Protein AF-A0A8H4RAF5-F1 (afdb_monomer_lite)

Structure (mmCIF, N/CA/C/O backbone):
data_AF-A0A8H4RAF5-F1
#
_entry.id   AF-A0A8H4RAF5-F1
#
loop_
_atom_site.group_PDB
_atom_site.id
_atom_site.type_symbol
_atom_site.label_atom_id
_atom_site.label_alt_id
_atom_site.label_comp_id
_atom_site.label_asym_id
_atom_site.label_entity_id
_atom_site.label_seq_id
_atom_site.pdbx_PDB_ins_code
_atom_site.Cartn_x
_atom_site.Cartn_y
_atom_site.Cartn_z
_atom_site.occupancy
_atom_site.B_iso_or_equiv
_atom_site.auth_seq_id
_atom_site.auth_comp_id
_atom_site.auth_asym_id
_atom_site.auth_atom_id
_atom_site.pdbx_PDB_model_num
ATOM 1 N N . MET A 1 1 ? -1.738 -5.202 -8.408 1.00 92.31 1 MET A N 1
ATOM 2 C CA . MET A 1 1 ? -2.236 -4.051 -7.613 1.00 92.31 1 MET A CA 1
ATOM 3 C C . MET A 1 1 ? -3.374 -3.278 -8.285 1.00 92.31 1 MET A C 1
ATOM 5 O O . MET A 1 1 ? -4.379 -3.078 -7.620 1.00 92.31 1 MET A O 1
ATOM 9 N N . VAL A 1 2 ? -3.288 -2.868 -9.564 1.00 93.75 2 VAL A N 1
ATOM 10 C CA . VAL A 1 2 ? -4.389 -2.132 -10.248 1.00 93.75 2 VAL A CA 1
ATOM 11 C C . VAL A 1 2 ? -5.735 -2.859 -10.160 1.00 93.75 2 VAL A C 1
ATOM 13 O O . VAL A 1 2 ? -6.733 -2.269 -9.749 1.00 93.75 2 VAL A O 1
ATOM 16 N N . GLU A 1 3 ? -5.758 -4.144 -10.513 1.00 93.38 3 GLU A N 1
ATOM 17 C CA . GLU A 1 3 ? -6.972 -4.963 -10.459 1.00 93.38 3 GLU A CA 1
ATOM 18 C C . GLU A 1 3 ? -7.518 -5.080 -9.031 1.00 93.38 3 GLU A C 1
ATOM 20 O O . GLU A 1 3 ? -8.700 -4.840 -8.802 1.00 93.38 3 GLU A O 1
ATOM 25 N N . PHE A 1 4 ? -6.641 -5.338 -8.055 1.00 94.31 4 PHE A N 1
ATOM 26 C CA . PHE A 1 4 ? -6.993 -5.392 -6.634 1.00 94.31 4 PHE A CA 1
ATOM 27 C C . PHE A 1 4 ? -7.716 -4.117 -6.171 1.00 94.31 4 PHE A C 1
ATOM 29 O O . PHE A 1 4 ? -8.812 -4.195 -5.619 1.00 94.31 4 PHE A O 1
ATOM 36 N N . TYR A 1 5 ? -7.168 -2.933 -6.467 1.00 93.62 5 TYR A N 1
ATOM 37 C CA . TYR A 1 5 ? -7.804 -1.665 -6.086 1.00 93.62 5 TYR A CA 1
ATOM 38 C C . TYR A 1 5 ? -9.031 -1.298 -6.908 1.00 93.62 5 TYR A C 1
ATOM 40 O O . TYR A 1 5 ? -9.836 -0.498 -6.446 1.00 93.62 5 TYR A O 1
ATOM 48 N N . SER A 1 6 ? -9.185 -1.871 -8.100 1.00 92.62 6 SER A N 1
ATOM 49 C CA . SER A 1 6 ? -10.404 -1.720 -8.898 1.00 92.62 6 SER A CA 1
ATOM 50 C C . SER A 1 6 ? -11.535 -2.576 -8.333 1.00 92.62 6 SER A C 1
ATOM 52 O O . SER A 1 6 ? -12.672 -2.125 -8.256 1.00 92.62 6 SER A O 1
ATOM 54 N N . ARG A 1 7 ? -11.222 -3.800 -7.895 1.00 93.31 7 ARG A N 1
ATOM 55 C CA . ARG A 1 7 ? -12.195 -4.736 -7.323 1.00 93.31 7 ARG A CA 1
ATOM 56 C C . ARG A 1 7 ? -12.655 -4.325 -5.926 1.00 93.31 7 ARG A C 1
ATOM 58 O O . ARG A 1 7 ? -13.825 -4.486 -5.599 1.00 93.31 7 ARG A O 1
ATOM 65 N N . PHE A 1 8 ? -11.751 -3.776 -5.119 1.00 93.06 8 PHE A N 1
ATOM 66 C CA . PHE A 1 8 ? -12.019 -3.374 -3.736 1.00 93.06 8 PHE A CA 1
ATOM 67 C C . PHE A 1 8 ? -11.913 -1.857 -3.552 1.00 93.06 8 PHE A C 1
ATOM 69 O O . PHE A 1 8 ? -11.332 -1.379 -2.579 1.00 93.06 8 PHE A O 1
ATOM 76 N N . GLU A 1 9 ? -12.433 -1.090 -4.511 1.00 89.00 9 GLU A N 1
ATOM 77 C CA . GLU A 1 9 ? -12.391 0.376 -4.511 1.00 89.00 9 GLU A CA 1
ATOM 78 C C . GLU A 1 9 ? -13.183 0.963 -3.324 1.00 89.00 9 GLU A C 1
ATOM 80 O O . GLU A 1 9 ? -14.219 0.430 -2.913 1.00 89.00 9 GLU A O 1
ATOM 85 N N . LEU A 1 10 ? -12.690 2.061 -2.746 1.00 88.88 10 LEU A N 1
ATOM 86 C CA . LEU A 1 10 ? -13.376 2.816 -1.690 1.00 88.88 10 LEU A CA 1
ATOM 87 C C . LEU A 1 10 ? -13.946 4.108 -2.282 1.00 88.88 10 LEU A C 1
ATOM 89 O O . LEU A 1 10 ? -13.421 4.615 -3.266 1.00 88.88 10 LEU A O 1
ATOM 93 N N . GLN A 1 11 ? -14.986 4.669 -1.664 1.00 75.94 11 GLN A N 1
ATOM 94 C CA . GLN A 1 11 ? -15.628 5.908 -2.140 1.00 75.94 11 GLN A CA 1
ATOM 95 C C . GLN A 1 11 ? -14.803 7.180 -1.856 1.00 75.94 11 GLN A C 1
ATOM 97 O O . GLN A 1 11 ? -15.210 8.290 -2.199 1.00 75.94 11 GLN A O 1
ATOM 102 N N . ASP A 1 12 ? -13.639 7.041 -1.220 1.00 74.44 12 ASP A N 1
ATOM 103 C CA . ASP A 1 12 ? -12.793 8.166 -0.844 1.00 74.44 12 ASP A CA 1
ATOM 104 C C . ASP A 1 12 ? -11.914 8.648 -2.010 1.00 74.44 12 ASP A C 1
ATOM 106 O O . ASP A 1 12 ? -10.925 8.015 -2.389 1.00 74.44 12 ASP A O 1
ATOM 110 N N . LYS A 1 13 ? -12.240 9.839 -2.525 1.00 64.44 13 LYS A N 1
ATOM 111 C CA . LYS A 1 13 ? -11.506 10.520 -3.604 1.00 64.44 13 LYS A CA 1
ATOM 112 C C . LYS A 1 13 ? -10.066 10.891 -3.233 1.00 64.44 13 LYS A C 1
ATOM 114 O O . LYS A 1 13 ? -9.243 11.092 -4.126 1.00 64.44 13 LYS A O 1
ATOM 119 N N . ASN A 1 14 ? -9.742 10.990 -1.944 1.00 67.56 14 ASN A N 1
ATOM 120 C CA . ASN A 1 14 ? -8.417 11.402 -1.481 1.00 67.56 14 ASN A CA 1
ATOM 121 C C . ASN A 1 14 ? -7.411 10.248 -1.418 1.00 67.56 14 ASN A C 1
ATOM 123 O O . ASN A 1 14 ? -6.240 10.490 -1.125 1.00 67.56 14 ASN A O 1
ATOM 127 N N . TYR A 1 15 ? -7.830 9.016 -1.724 1.00 70.44 15 TYR A N 1
ATOM 128 C CA . TYR A 1 15 ? -6.985 7.828 -1.631 1.00 70.44 15 TYR A CA 1
ATOM 129 C C . TYR A 1 15 ? -6.903 7.040 -2.955 1.00 70.44 15 TYR A C 1
ATOM 131 O O . TYR A 1 15 ? -7.365 5.899 -3.043 1.00 70.44 15 TYR A O 1
ATOM 139 N N . PRO A 1 16 ? -6.325 7.629 -4.022 1.00 82.06 16 PRO A N 1
ATOM 140 C CA . PRO A 1 16 ? -6.450 7.112 -5.381 1.00 82.06 16 PRO A CA 1
ATOM 141 C C . PRO A 1 16 ? -5.388 6.046 -5.702 1.00 82.06 16 PRO A C 1
ATOM 143 O O . PRO A 1 16 ? -4.686 6.152 -6.706 1.00 82.06 16 PRO A O 1
ATOM 146 N N . LEU A 1 17 ? -5.246 5.008 -4.866 1.00 90.62 17 LEU A N 1
ATOM 147 C CA . LEU A 1 17 ? -4.234 3.955 -5.067 1.00 90.62 17 LEU A CA 1
ATOM 148 C C . LEU A 1 17 ? -4.341 3.310 -6.454 1.00 90.62 17 LEU A C 1
ATOM 150 O O . LEU A 1 17 ? -3.332 3.119 -7.125 1.00 90.62 17 LEU A O 1
ATOM 154 N N . LYS A 1 18 ? -5.566 3.051 -6.925 1.00 91.88 18 LYS A N 1
ATOM 155 C CA . LYS A 1 18 ? -5.834 2.579 -8.290 1.00 91.88 18 LYS A CA 1
ATOM 156 C C . LYS A 1 18 ? -5.189 3.487 -9.339 1.00 91.88 18 LYS A C 1
ATOM 158 O O . LYS A 1 18 ? -4.411 3.001 -10.151 1.00 91.88 18 LYS A O 1
ATOM 163 N N . THR A 1 19 ? -5.464 4.789 -9.282 1.00 89.81 19 THR A N 1
ATOM 164 C CA . THR A 1 1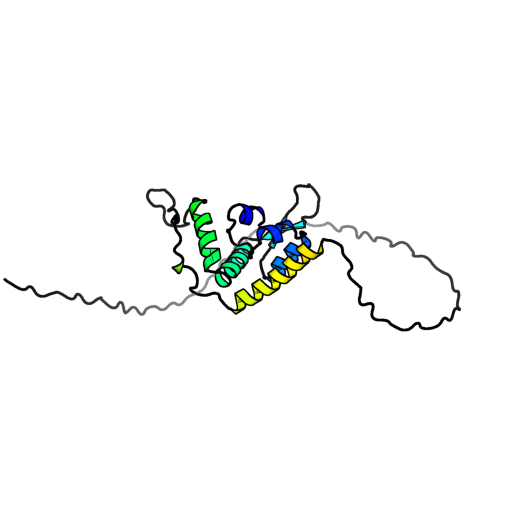9 ? -4.924 5.785 -10.217 1.00 89.81 19 THR A CA 1
ATOM 165 C C . THR A 1 19 ? -3.404 5.879 -10.138 1.00 89.81 19 THR A C 1
ATOM 167 O O . THR A 1 19 ? -2.751 5.969 -11.172 1.00 89.81 19 THR A O 1
ATOM 170 N N . ILE A 1 20 ? -2.831 5.812 -8.931 1.00 90.94 20 ILE A N 1
ATOM 171 C CA . ILE A 1 20 ? -1.376 5.783 -8.741 1.00 90.94 20 ILE A CA 1
ATOM 172 C C . ILE A 1 20 ? -0.800 4.581 -9.496 1.00 90.94 20 ILE A C 1
ATOM 174 O O . ILE A 1 20 ? -0.017 4.757 -10.422 1.00 90.94 20 ILE A O 1
ATOM 178 N N . PHE A 1 21 ? -1.252 3.361 -9.197 1.00 93.62 21 PHE A N 1
ATOM 179 C CA . PHE A 1 21 ? -0.729 2.162 -9.860 1.00 93.62 21 PHE A CA 1
ATOM 180 C C . PHE A 1 21 ? -1.015 2.105 -11.369 1.00 93.62 21 PHE A C 1
ATOM 182 O O . PHE A 1 21 ? -0.256 1.466 -12.089 1.00 93.62 21 PHE A O 1
ATOM 189 N N . GLN A 1 22 ? -2.084 2.741 -11.855 1.00 92.56 22 GLN A N 1
ATOM 190 C CA . GL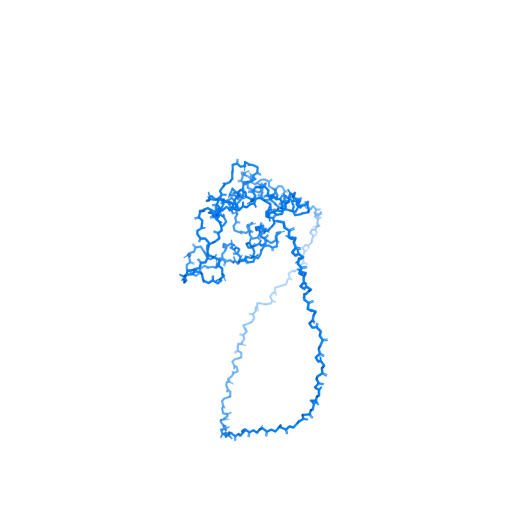N A 1 22 ? -2.399 2.813 -13.287 1.00 92.56 22 GLN A CA 1
ATOM 191 C C . GLN A 1 22 ? -1.461 3.746 -14.057 1.00 92.56 22 GLN A C 1
ATOM 193 O O . GLN A 1 22 ? -1.126 3.460 -15.203 1.00 92.56 22 GLN A O 1
ATOM 198 N N . ASN A 1 23 ? -1.046 4.853 -13.440 1.00 92.81 23 ASN A N 1
ATOM 199 C CA . ASN A 1 23 ? -0.304 5.913 -14.121 1.00 92.81 23 ASN A CA 1
ATOM 200 C C . ASN A 1 23 ? 1.217 5.816 -13.936 1.00 92.81 23 ASN A C 1
ATOM 202 O O . ASN A 1 23 ? 1.964 6.497 -14.641 1.00 92.81 23 ASN A O 1
ATOM 206 N N . LEU A 1 24 ? 1.693 5.012 -12.982 1.00 93.62 24 LEU A N 1
ATOM 207 C CA . LEU A 1 24 ? 3.120 4.790 -12.778 1.00 93.62 24 LEU A CA 1
ATOM 208 C C . LEU A 1 24 ? 3.683 3.787 -13.790 1.00 93.62 24 LEU A C 1
ATOM 210 O O . LEU A 1 24 ? 3.131 2.715 -14.025 1.00 93.62 24 LEU A O 1
ATOM 214 N N . SER A 1 25 ? 4.850 4.112 -14.345 1.00 94.81 25 SER A N 1
ATOM 215 C CA . SER A 1 25 ? 5.645 3.155 -15.117 1.00 94.81 25 SER A CA 1
ATOM 216 C C . SER A 1 25 ? 6.153 2.011 -14.224 1.00 94.81 25 SER A C 1
ATOM 218 O O . SER A 1 25 ? 6.336 2.213 -13.020 1.00 94.81 25 SER A O 1
ATOM 220 N N . PRO A 1 26 ? 6.496 0.835 -14.788 1.00 95.25 26 PRO A N 1
ATOM 221 C CA . PRO A 1 26 ? 7.037 -0.276 -14.003 1.00 95.25 26 PRO A CA 1
ATOM 222 C C . PRO A 1 26 ? 8.247 0.114 -13.143 1.00 95.25 26 PRO A C 1
ATOM 224 O O . PRO A 1 26 ? 8.345 -0.286 -11.991 1.00 95.25 26 PRO A O 1
ATOM 227 N N . LYS A 1 27 ? 9.125 0.986 -13.655 1.00 95.56 27 LYS A N 1
ATOM 228 C CA . LYS A 1 27 ? 10.276 1.500 -12.901 1.00 95.56 27 LYS A CA 1
ATOM 229 C C . LYS A 1 27 ? 9.863 2.335 -11.683 1.00 95.56 27 LYS A C 1
ATOM 231 O O . LYS A 1 27 ? 10.479 2.223 -10.633 1.00 95.56 27 LYS A O 1
ATOM 236 N N . GLN A 1 28 ? 8.833 3.168 -11.820 1.00 96.12 28 GLN A N 1
ATOM 237 C CA . GLN A 1 28 ? 8.323 3.965 -10.703 1.00 96.12 28 GLN A CA 1
ATOM 238 C C . GLN A 1 28 ? 7.616 3.092 -9.666 1.00 96.12 28 GLN A C 1
ATOM 240 O O . GLN A 1 28 ? 7.735 3.362 -8.479 1.00 96.12 28 GLN A O 1
ATOM 245 N N . ILE A 1 29 ? 6.922 2.033 -10.091 1.00 97.00 29 ILE A N 1
ATOM 246 C CA . ILE A 1 29 ? 6.319 1.077 -9.156 1.00 97.00 29 ILE A CA 1
ATOM 247 C C . ILE A 1 29 ? 7.410 0.338 -8.361 1.00 97.00 29 ILE A C 1
ATOM 249 O O . ILE A 1 29 ? 7.251 0.159 -7.159 1.00 97.00 29 ILE A O 1
ATOM 253 N N . SER A 1 30 ? 8.533 -0.033 -8.989 1.00 97.88 30 SER A N 1
ATOM 254 C CA . SER A 1 30 ? 9.694 -0.584 -8.273 1.00 97.88 30 SER A CA 1
ATOM 255 C C . SER A 1 30 ? 10.206 0.367 -7.190 1.00 97.88 30 SER A C 1
ATOM 257 O O . SER A 1 30 ? 10.361 -0.057 -6.052 1.00 97.88 30 SER A O 1
ATOM 259 N N . TRP A 1 31 ? 10.394 1.651 -7.511 1.00 97.75 31 TRP A N 1
ATOM 260 C CA . TRP A 1 31 ? 10.805 2.657 -6.523 1.00 97.75 31 TRP A CA 1
ATOM 261 C C . TRP A 1 31 ? 9.793 2.818 -5.389 1.00 97.75 31 TRP A C 1
ATOM 263 O O . TRP A 1 31 ? 10.182 2.841 -4.231 1.00 97.75 31 TRP A O 1
ATOM 273 N N . LEU A 1 32 ? 8.495 2.844 -5.706 1.00 97.00 32 LEU A N 1
ATOM 274 C CA . LEU A 1 32 ? 7.433 2.892 -4.699 1.00 97.00 32 LEU A CA 1
ATOM 275 C C . LEU A 1 32 ? 7.524 1.709 -3.723 1.00 97.00 32 LEU A C 1
ATOM 277 O O . LEU A 1 32 ? 7.350 1.888 -2.519 1.00 97.00 32 LEU A O 1
ATOM 281 N N . TYR A 1 33 ? 7.785 0.500 -4.226 1.00 97.88 33 TYR A N 1
ATOM 282 C CA . TYR A 1 33 ? 7.964 -0.669 -3.369 1.00 97.88 33 TYR A CA 1
ATOM 283 C C . TYR A 1 33 ? 9.252 -0.587 -2.545 1.00 97.88 33 TYR A C 1
ATOM 285 O O . TYR A 1 33 ? 9.219 -0.907 -1.361 1.00 97.88 33 TYR A O 1
ATOM 293 N N . GLU A 1 34 ? 10.357 -0.112 -3.120 1.00 97.94 34 GLU A N 1
ATOM 294 C CA . GLU A 1 34 ? 11.632 0.075 -2.412 1.00 97.94 34 GLU A CA 1
ATOM 295 C C . GLU A 1 34 ? 11.520 1.101 -1.276 1.00 97.94 34 GLU A C 1
ATOM 297 O O . GLU A 1 34 ? 11.932 0.808 -0.151 1.00 97.94 34 GLU A O 1
ATOM 302 N N . ASP A 1 35 ? 10.897 2.253 -1.541 1.00 97.25 35 ASP A N 1
ATOM 303 C CA . ASP A 1 35 ? 10.693 3.342 -0.574 1.00 97.25 35 ASP A CA 1
ATOM 304 C C . ASP A 1 35 ? 9.806 2.922 0.608 1.00 97.25 35 ASP A C 1
ATOM 306 O O . ASP A 1 35 ? 9.922 3.464 1.708 1.00 97.25 35 ASP A O 1
ATOM 310 N N . LEU A 1 36 ? 8.921 1.944 0.392 1.00 96.56 36 LEU A N 1
ATOM 311 C CA . LEU A 1 36 ? 8.043 1.371 1.416 1.00 96.56 36 LEU A CA 1
ATOM 312 C C . LEU A 1 36 ? 8.537 0.020 1.943 1.00 96.56 36 LEU A C 1
ATOM 314 O O . LEU A 1 36 ? 7.812 -0.647 2.680 1.00 96.56 36 LEU A O 1
ATOM 318 N N . HIS A 1 37 ? 9.746 -0.397 1.560 1.00 97.31 37 HIS A N 1
ATOM 319 C CA . HIS A 1 37 ? 10.354 -1.671 1.952 1.00 97.31 37 HIS A CA 1
ATOM 320 C C . HIS A 1 37 ? 9.484 -2.903 1.652 1.00 97.31 37 HIS A C 1
ATOM 322 O O . HIS A 1 37 ? 9.542 -3.914 2.349 1.00 97.31 37 HIS A O 1
ATOM 328 N N . CYS A 1 38 ? 8.675 -2.829 0.599 1.00 98.25 38 CYS A N 1
ATOM 329 C CA . CYS A 1 38 ? 7.846 -3.926 0.135 1.00 98.25 38 CYS A CA 1
ATOM 330 C C . CYS A 1 38 ? 8.664 -4.832 -0.792 1.00 98.25 38 CYS A C 1
ATOM 332 O O . CYS A 1 38 ? 9.130 -4.408 -1.850 1.00 98.25 38 CYS A O 1
ATOM 334 N N . GLU A 1 39 ? 8.823 -6.099 -0.415 1.00 98.38 39 GLU A N 1
ATOM 335 C CA . GLU A 1 39 ? 9.521 -7.078 -1.247 1.00 98.38 39 GLU A CA 1
ATOM 336 C C . GLU A 1 39 ? 8.769 -7.339 -2.564 1.00 98.38 39 GLU A C 1
ATOM 338 O O . GLU A 1 39 ? 7.558 -7.575 -2.600 1.00 98.38 39 GLU A O 1
ATOM 343 N N . TYR A 1 40 ? 9.494 -7.316 -3.679 1.00 98.56 40 TYR A N 1
ATOM 344 C CA . TYR A 1 40 ? 8.919 -7.538 -4.997 1.00 98.56 40 TYR A CA 1
ATOM 345 C C . TYR A 1 40 ? 9.871 -8.334 -5.889 1.00 98.56 40 TYR A C 1
ATOM 347 O O . TYR A 1 40 ? 11.081 -8.373 -5.680 1.00 98.56 40 TYR A O 1
ATOM 355 N N . HIS A 1 41 ? 9.311 -8.956 -6.919 1.00 97.62 41 HIS A N 1
ATOM 356 C CA . HIS A 1 41 ? 10.050 -9.566 -8.016 1.00 97.62 41 HIS A CA 1
ATOM 357 C C . HIS A 1 41 ? 9.554 -9.000 -9.347 1.00 97.62 41 HIS A C 1
ATOM 359 O O . HIS A 1 41 ? 8.492 -8.383 -9.427 1.00 97.62 41 HIS A O 1
ATOM 365 N N . LEU A 1 42 ? 10.334 -9.186 -10.409 1.00 97.44 42 LEU A N 1
ATOM 366 C CA . LEU A 1 42 ? 9.931 -8.774 -11.750 1.00 97.44 42 LEU A CA 1
ATOM 367 C C . LEU A 1 42 ? 9.280 -9.948 -12.481 1.00 97.44 42 LEU A C 1
ATOM 369 O O . LEU A 1 42 ? 9.870 -11.023 -12.573 1.00 97.44 42 LEU A O 1
ATOM 373 N N . VAL A 1 43 ? 8.101 -9.716 -13.051 1.00 95.12 43 VAL A N 1
ATOM 374 C CA . VAL A 1 43 ? 7.396 -10.655 -13.929 1.00 95.12 43 VAL A CA 1
ATOM 375 C C . VAL A 1 43 ? 7.438 -10.185 -15.385 1.00 95.12 43 VAL A C 1
ATOM 377 O O . VAL A 1 43 ? 7.692 -9.010 -15.689 1.00 95.12 43 VAL A O 1
ATOM 380 N N . GLY A 1 44 ? 7.279 -11.142 -16.299 1.00 92.38 44 GLY A N 1
ATOM 381 C CA . GLY A 1 44 ? 7.165 -10.877 -17.731 1.00 92.38 44 GLY A CA 1
ATOM 382 C C . GLY A 1 44 ? 5.814 -10.261 -18.090 1.00 92.38 44 GLY A C 1
ATOM 383 O O . GLY A 1 44 ? 4.840 -10.407 -17.357 1.00 92.38 44 GLY A O 1
ATOM 384 N N . ASP A 1 45 ? 5.763 -9.596 -19.237 1.00 88.56 45 ASP A N 1
ATOM 385 C CA . ASP A 1 45 ? 4.551 -9.047 -19.859 1.00 88.56 45 ASP A CA 1
ATOM 386 C C . ASP A 1 45 ? 3.852 -10.048 -20.801 1.00 88.56 45 ASP A C 1
ATOM 388 O O . ASP A 1 45 ? 2.895 -9.692 -21.482 1.00 88.56 45 ASP A O 1
ATOM 392 N N . GLY A 1 46 ? 4.304 -11.306 -20.817 1.00 84.44 46 GLY A N 1
ATOM 393 C CA . GLY A 1 46 ? 3.806 -12.366 -21.700 1.00 84.44 46 GLY A CA 1
ATOM 394 C C . GLY A 1 46 ? 4.691 -12.617 -22.923 1.00 84.44 46 GLY A C 1
ATOM 395 O O . GLY A 1 46 ? 4.538 -13.648 -23.577 1.00 84.44 46 GLY A O 1
ATOM 396 N N . ASP A 1 47 ? 5.667 -11.747 -23.194 1.00 87.56 47 ASP A N 1
ATOM 397 C CA . ASP A 1 47 ? 6.574 -11.917 -24.323 1.00 87.56 47 ASP A CA 1
ATOM 398 C C . ASP A 1 47 ? 7.714 -12.891 -24.005 1.00 87.56 47 ASP A C 1
ATOM 400 O O . ASP A 1 47 ? 8.615 -12.625 -23.200 1.00 87.56 47 ASP A O 1
ATOM 404 N N . VAL A 1 48 ? 7.708 -14.028 -24.699 1.00 86.62 48 VAL A N 1
ATOM 405 C CA . VAL A 1 48 ? 8.738 -15.062 -24.563 1.00 86.62 48 VAL A CA 1
ATOM 406 C C . VAL A 1 48 ? 10.108 -14.504 -24.968 1.00 86.62 48 VAL A C 1
ATOM 408 O O . VAL A 1 48 ? 10.272 -13.908 -26.030 1.00 86.62 48 VAL A O 1
ATOM 411 N N . GLY A 1 49 ? 11.112 -14.703 -24.110 1.00 86.19 49 GLY A N 1
ATOM 412 C CA . GLY A 1 49 ? 12.498 -14.288 -24.358 1.00 86.19 49 GLY A CA 1
ATOM 413 C C . GLY A 1 49 ? 12.818 -12.833 -24.000 1.00 86.19 49 GLY A C 1
ATOM 414 O O . GLY A 1 49 ? 13.988 -12.448 -24.035 1.00 86.19 49 GLY A O 1
ATOM 415 N N . LYS A 1 50 ? 11.830 -12.018 -23.603 1.00 91.62 50 LYS A N 1
ATOM 416 C CA . LYS A 1 50 ? 12.093 -10.677 -23.065 1.00 91.62 50 LYS A CA 1
ATOM 417 C C . LYS A 1 50 ? 12.431 -10.742 -21.577 1.00 91.62 50 LYS A C 1
ATOM 419 O O . LYS A 1 50 ? 11.924 -11.572 -20.826 1.00 91.62 50 LYS A O 1
ATOM 424 N N . ARG A 1 51 ? 13.298 -9.826 -21.132 1.00 92.44 51 ARG A N 1
ATOM 425 C CA . ARG A 1 51 ? 13.616 -9.671 -19.707 1.00 92.44 51 ARG A CA 1
ATOM 426 C C . ARG A 1 51 ? 12.354 -9.220 -18.945 1.00 92.44 51 ARG A C 1
ATOM 428 O O . ARG A 1 51 ? 11.750 -8.245 -19.394 1.00 92.44 51 ARG A O 1
ATOM 435 N N . PRO A 1 52 ? 12.010 -9.842 -17.800 1.00 95.06 52 PRO A N 1
ATOM 436 C CA . PRO A 1 52 ? 10.943 -9.386 -16.907 1.00 95.06 52 PRO A CA 1
ATOM 437 C C . PRO A 1 52 ? 11.114 -7.926 -16.479 1.00 95.06 52 PRO A C 1
ATOM 439 O O . PRO A 1 52 ? 12.233 -7.489 -16.193 1.00 95.06 52 PRO A O 1
ATOM 442 N N . LYS A 1 53 ? 10.013 -7.170 -16.442 1.00 95.00 53 LYS A N 1
ATOM 443 C CA . LYS A 1 53 ? 10.026 -5.721 -16.153 1.00 95.00 53 LYS A CA 1
ATOM 444 C C . LYS A 1 53 ? 8.895 -5.248 -15.252 1.00 95.00 53 LYS A C 1
ATOM 446 O O . LYS A 1 53 ? 8.988 -4.134 -14.750 1.00 95.00 53 LYS A O 1
ATOM 451 N N . ILE A 1 54 ? 7.836 -6.034 -15.071 1.00 95.44 54 ILE A N 1
ATOM 452 C CA . ILE A 1 54 ? 6.670 -5.615 -14.291 1.00 95.44 54 ILE A CA 1
ATOM 453 C C . ILE A 1 54 ? 6.924 -5.982 -12.827 1.00 95.44 54 ILE A C 1
ATOM 455 O O . ILE A 1 54 ? 7.070 -7.166 -12.537 1.00 95.44 54 ILE A O 1
ATOM 459 N N . PRO A 1 55 ? 6.990 -5.025 -11.892 1.00 97.44 55 PRO A N 1
ATOM 460 C CA . PRO A 1 55 ? 7.160 -5.353 -10.485 1.00 97.44 55 PRO A CA 1
ATOM 461 C C . PRO A 1 55 ? 5.867 -5.917 -9.889 1.00 97.44 55 PRO A C 1
ATOM 463 O O . PRO A 1 55 ? 4.803 -5.293 -9.934 1.00 97.44 55 PRO A O 1
ATOM 466 N N . ALA A 1 56 ? 5.979 -7.095 -9.287 1.00 97.06 56 ALA A N 1
ATOM 467 C CA . ALA A 1 56 ? 4.927 -7.772 -8.551 1.00 97.06 56 ALA A CA 1
ATOM 468 C C . ALA A 1 56 ? 5.393 -8.020 -7.115 1.00 97.06 56 ALA A C 1
ATOM 470 O O . ALA A 1 56 ? 6.498 -8.515 -6.892 1.00 97.06 56 ALA A O 1
ATOM 471 N N . LEU A 1 57 ? 4.552 -7.673 -6.141 1.00 98.31 57 LEU A N 1
ATOM 472 C CA . LEU A 1 57 ? 4.841 -7.942 -4.735 1.00 98.31 57 LEU A CA 1
ATOM 473 C C . LEU A 1 57 ? 4.948 -9.450 -4.502 1.00 98.31 57 LEU A C 1
ATOM 475 O O . LEU A 1 57 ? 4.159 -10.230 -5.042 1.00 98.31 57 LEU A O 1
ATOM 479 N N . THR A 1 58 ? 5.914 -9.857 -3.685 1.00 98.19 58 THR A N 1
ATOM 480 C CA . THR A 1 58 ? 5.896 -11.199 -3.092 1.00 98.19 58 THR A CA 1
ATOM 481 C C . THR A 1 58 ? 4.820 -11.249 -2.000 1.00 98.19 58 THR A C 1
ATOM 483 O O . THR A 1 58 ? 4.306 -10.199 -1.602 1.00 98.19 58 THR A O 1
ATOM 486 N N . PRO A 1 59 ? 4.457 -12.432 -1.473 1.00 97.25 59 PRO A N 1
ATOM 487 C CA . PRO A 1 59 ? 3.540 -12.508 -0.336 1.00 97.25 59 PRO A CA 1
ATOM 488 C C . PRO A 1 59 ? 3.991 -11.650 0.856 1.00 97.25 59 PRO A C 1
ATOM 490 O O . PRO A 1 59 ? 3.174 -10.945 1.440 1.00 97.25 59 PRO A O 1
ATOM 493 N N . LEU A 1 60 ? 5.296 -11.630 1.154 1.00 98.06 60 LEU A N 1
ATOM 494 C CA . LEU A 1 60 ? 5.865 -10.812 2.228 1.00 98.06 60 LEU A CA 1
ATOM 495 C C . LEU A 1 60 ? 5.778 -9.310 1.923 1.00 98.06 60 LEU A C 1
ATOM 497 O O . LEU A 1 60 ? 5.437 -8.509 2.794 1.00 98.06 60 LEU A O 1
ATOM 501 N N . GLY A 1 61 ? 6.046 -8.910 0.679 1.00 98.38 61 GLY A N 1
ATOM 502 C CA . GLY A 1 61 ? 5.884 -7.517 0.273 1.00 98.38 61 GLY A CA 1
ATOM 503 C C . GLY A 1 61 ? 4.432 -7.059 0.283 1.00 98.38 61 GLY A C 1
ATOM 504 O O . GLY A 1 61 ? 4.158 -5.917 0.638 1.00 98.38 61 GLY A O 1
ATOM 505 N N . PHE A 1 62 ? 3.494 -7.943 -0.058 1.00 97.56 62 PHE A N 1
ATOM 506 C CA . PHE A 1 62 ? 2.066 -7.658 0.037 1.00 97.56 62 PHE A CA 1
ATOM 507 C C . PHE A 1 62 ? 1.610 -7.506 1.488 1.00 97.56 62 PHE A C 1
ATOM 509 O O . PHE A 1 62 ? 0.876 -6.568 1.787 1.00 97.56 62 PHE A O 1
ATOM 516 N N . ASP A 1 63 ? 2.079 -8.370 2.389 1.00 97.56 63 ASP A N 1
ATOM 517 C CA . ASP A 1 63 ? 1.831 -8.237 3.826 1.00 97.56 63 ASP A CA 1
ATOM 518 C C . ASP A 1 63 ? 2.370 -6.907 4.372 1.00 97.56 63 ASP A C 1
ATOM 520 O O . ASP A 1 63 ? 1.634 -6.134 4.986 1.00 97.56 63 ASP A O 1
ATOM 524 N N . THR A 1 64 ? 3.622 -6.573 4.047 1.00 98.19 64 THR A N 1
ATOM 525 C CA . THR A 1 64 ? 4.241 -5.289 4.422 1.00 98.19 64 THR A CA 1
ATOM 526 C C . THR A 1 64 ? 3.416 -4.108 3.918 1.00 98.19 64 THR A C 1
ATOM 528 O O . THR A 1 64 ? 3.072 -3.199 4.678 1.00 98.19 64 THR A O 1
ATOM 531 N N . TRP A 1 65 ? 3.045 -4.148 2.639 1.00 97.44 65 TRP A N 1
ATOM 532 C CA . TRP A 1 65 ? 2.228 -3.130 2.002 1.00 97.44 65 TRP A CA 1
ATOM 533 C C . TRP A 1 65 ? 0.869 -2.971 2.706 1.00 97.44 65 TRP A C 1
ATOM 535 O O . TRP A 1 65 ? 0.507 -1.864 3.104 1.00 97.44 65 TRP A O 1
ATOM 545 N N . MET A 1 66 ? 0.123 -4.063 2.908 1.00 97.00 66 MET A N 1
ATOM 546 C CA . MET A 1 66 ? -1.197 -4.026 3.548 1.00 97.00 66 MET A CA 1
ATOM 547 C C . MET A 1 66 ? -1.110 -3.586 5.008 1.00 97.00 66 MET A C 1
ATOM 549 O O . MET A 1 66 ? -1.934 -2.790 5.456 1.00 97.00 66 MET A O 1
ATOM 553 N N . THR A 1 67 ? -0.090 -4.036 5.735 1.00 97.31 67 THR A N 1
ATOM 554 C CA . THR A 1 67 ? 0.160 -3.636 7.121 1.00 97.31 67 THR A CA 1
ATOM 555 C C . THR A 1 67 ? 0.401 -2.136 7.233 1.00 97.31 67 THR A C 1
ATOM 557 O O . THR A 1 67 ? -0.211 -1.483 8.080 1.00 97.31 67 THR A O 1
ATOM 560 N N . LEU A 1 68 ? 1.204 -1.545 6.341 1.00 97.12 68 LEU A N 1
ATOM 561 C CA . LEU A 1 68 ? 1.394 -0.093 6.301 1.00 97.12 68 LEU A CA 1
ATOM 562 C C . LEU A 1 68 ? 0.075 0.653 6.083 1.00 97.12 68 LEU A C 1
ATOM 564 O O . LEU A 1 68 ? -0.187 1.633 6.786 1.00 97.12 68 LEU A O 1
ATOM 568 N N . LEU A 1 69 ? -0.777 0.179 5.166 1.00 95.88 69 LEU A N 1
ATOM 569 C CA . LEU A 1 69 ? -2.083 0.798 4.932 1.00 95.88 69 LEU A CA 1
ATOM 570 C C . LEU A 1 69 ? -2.999 0.685 6.157 1.00 95.88 69 LEU A C 1
ATOM 572 O O . LEU A 1 69 ? -3.624 1.671 6.543 1.00 95.88 69 LEU A O 1
ATOM 576 N N . MET A 1 70 ? -3.060 -0.489 6.791 1.00 96.75 70 MET A N 1
ATOM 577 C CA . MET A 1 70 ? -3.870 -0.732 7.990 1.00 96.75 70 MET A CA 1
ATOM 578 C C . MET A 1 70 ? -3.435 0.146 9.165 1.00 96.75 70 MET A C 1
ATOM 580 O O . MET A 1 70 ? -4.278 0.684 9.880 1.00 96.75 70 MET A O 1
ATOM 584 N N . LEU A 1 71 ? -2.126 0.331 9.348 1.00 97.44 71 LEU A N 1
ATOM 585 C CA . LEU A 1 71 ? -1.573 1.200 10.386 1.00 97.44 71 LEU A CA 1
ATOM 586 C C . LEU A 1 71 ? -1.827 2.684 10.087 1.00 97.44 71 LEU A C 1
ATOM 588 O O . LEU A 1 71 ? -2.158 3.445 10.994 1.00 97.44 71 LEU A O 1
ATOM 592 N N . ALA A 1 72 ? -1.678 3.112 8.833 1.00 96.25 72 ALA A N 1
ATOM 593 C CA . ALA A 1 72 ? -1.844 4.511 8.439 1.00 96.25 72 ALA A CA 1
ATOM 594 C C . ALA A 1 72 ? -3.317 4.950 8.350 1.00 96.25 72 ALA A C 1
ATOM 596 O O . ALA A 1 72 ? -3.648 6.099 8.655 1.00 96.25 72 ALA A O 1
ATOM 597 N N . TYR A 1 73 ? -4.198 4.040 7.933 1.00 95.31 73 TYR A N 1
ATOM 598 C CA . TYR A 1 73 ? -5.589 4.311 7.575 1.00 95.31 73 TYR A CA 1
ATOM 599 C C . TYR A 1 73 ? -6.551 3.220 8.074 1.00 95.31 73 TYR A C 1
ATOM 601 O O . TYR A 1 73 ? -7.314 2.662 7.279 1.00 95.31 73 TYR A O 1
ATOM 609 N N . PRO A 1 74 ? -6.597 2.938 9.389 1.00 96.12 74 PRO A N 1
ATOM 610 C CA . PRO A 1 74 ? -7.295 1.766 9.915 1.00 96.12 74 PRO A CA 1
ATOM 611 C C . PRO A 1 74 ? -8.796 1.754 9.599 1.00 96.12 74 PRO A C 1
ATOM 613 O O . PRO A 1 74 ? -9.350 0.699 9.319 1.00 96.12 74 PRO A O 1
ATOM 616 N N . ASN A 1 75 ? -9.463 2.914 9.564 1.00 94.19 75 ASN A N 1
ATOM 617 C CA . ASN A 1 75 ? -10.881 2.993 9.184 1.00 94.19 75 ASN A CA 1
ATOM 618 C C . ASN A 1 75 ? -11.110 2.602 7.716 1.00 94.19 75 ASN A C 1
ATOM 620 O O . ASN A 1 75 ? -11.977 1.785 7.424 1.00 94.19 75 ASN A O 1
ATOM 624 N N . LYS A 1 76 ? -10.306 3.151 6.797 1.00 93.12 76 LYS A N 1
ATOM 625 C CA . LYS A 1 76 ? -10.456 2.902 5.355 1.00 93.12 76 LYS A CA 1
ATOM 626 C C . LYS A 1 76 ? -10.130 1.455 5.014 1.00 93.12 76 LYS A C 1
ATOM 628 O O . LYS A 1 76 ? -10.836 0.814 4.243 1.00 93.12 76 LYS A O 1
ATOM 633 N N . GLU A 1 77 ? -9.063 0.928 5.603 1.00 94.81 77 GLU A N 1
ATOM 634 C CA . GLU A 1 77 ? -8.659 -0.445 5.329 1.00 94.81 77 GLU A CA 1
ATOM 635 C C . GLU A 1 77 ? -9.569 -1.464 6.020 1.00 94.81 77 GLU A C 1
ATOM 637 O O . GLU A 1 77 ? -9.772 -2.531 5.454 1.00 94.81 77 GLU A O 1
ATOM 642 N N . ALA A 1 78 ? -10.234 -1.131 7.135 1.00 95.19 78 ALA A N 1
ATOM 643 C CA . ALA A 1 78 ? -11.322 -1.961 7.664 1.00 95.19 78 ALA A CA 1
ATOM 644 C C . ALA A 1 78 ? -12.453 -2.135 6.640 1.00 95.19 78 ALA A C 1
ATOM 646 O O . ALA A 1 78 ? -12.896 -3.255 6.398 1.00 95.19 78 ALA A O 1
ATOM 647 N N . GLU A 1 79 ? -12.888 -1.045 5.999 1.00 94.12 79 GLU A N 1
ATOM 648 C CA . GLU A 1 79 ? -13.917 -1.097 4.952 1.00 94.12 79 GLU A CA 1
ATOM 649 C C . GLU A 1 79 ? -13.456 -1.914 3.742 1.00 94.12 79 GLU A C 1
ATOM 651 O O . GLU A 1 79 ? -14.224 -2.704 3.189 1.00 94.12 79 GLU A O 1
ATOM 656 N N . ARG A 1 80 ? -12.194 -1.755 3.324 1.00 93.94 80 ARG A N 1
ATOM 657 C CA . ARG A 1 80 ? -11.643 -2.541 2.214 1.00 93.94 80 ARG A CA 1
ATOM 658 C C . ARG A 1 80 ? -11.600 -4.023 2.561 1.00 93.94 80 ARG A C 1
ATOM 660 O O . ARG A 1 80 ? -12.040 -4.843 1.760 1.00 93.94 80 ARG A O 1
ATOM 667 N N . LEU A 1 81 ? -11.086 -4.361 3.740 1.00 93.94 81 LEU A N 1
ATOM 668 C CA . LEU A 1 81 ? -10.988 -5.738 4.207 1.00 93.94 81 LEU A CA 1
ATOM 669 C C . LEU A 1 81 ? -12.365 -6.376 4.356 1.00 93.94 81 LEU A C 1
ATOM 671 O O . LEU A 1 81 ? -12.519 -7.526 3.961 1.00 93.94 81 LEU A O 1
ATOM 675 N N . GLN A 1 82 ? -13.372 -5.624 4.812 1.00 93.94 82 GLN A N 1
ATOM 676 C CA . GLN A 1 82 ? -14.759 -6.086 4.838 1.00 93.94 82 GLN A CA 1
ATOM 677 C C . GLN A 1 82 ? -15.225 -6.527 3.440 1.00 93.94 82 GLN A C 1
ATOM 679 O O . GLN A 1 82 ? -15.688 -7.653 3.273 1.00 93.94 82 GLN A O 1
ATOM 684 N N . LYS A 1 83 ? -15.003 -5.705 2.404 1.00 93.12 83 LYS A N 1
ATOM 685 C CA . LYS A 1 83 ? -15.330 -6.082 1.012 1.00 93.12 83 LYS A CA 1
ATOM 686 C C . LYS A 1 83 ? -14.554 -7.311 0.532 1.00 93.12 83 LYS A C 1
ATOM 688 O O . LYS A 1 83 ? -15.074 -8.109 -0.244 1.00 93.12 83 LYS A O 1
ATOM 693 N N . ILE A 1 84 ? -13.299 -7.449 0.958 1.00 92.88 84 ILE A N 1
ATOM 694 C CA . ILE A 1 84 ? -12.438 -8.577 0.590 1.00 92.88 84 ILE A CA 1
ATOM 695 C C . ILE A 1 84 ? -12.982 -9.885 1.177 1.00 92.88 84 ILE A C 1
ATOM 697 O O . ILE A 1 84 ? -13.157 -10.845 0.426 1.00 92.88 84 ILE A O 1
ATOM 701 N N . VAL A 1 85 ? -13.287 -9.926 2.479 1.00 90.81 85 VAL A N 1
ATOM 702 C CA . VAL A 1 85 ? -13.788 -11.143 3.149 1.00 90.81 85 VAL A CA 1
ATOM 703 C C . VAL A 1 85 ? -15.212 -11.512 2.729 1.00 90.81 85 VAL A C 1
ATOM 705 O O . VAL A 1 85 ? -15.574 -12.685 2.737 1.00 90.81 85 VAL A O 1
ATOM 708 N N . GLU A 1 86 ? -16.021 -10.536 2.310 1.00 91.00 86 GLU A N 1
ATOM 709 C CA . GLU A 1 86 ? -17.334 -10.800 1.713 1.00 91.00 86 GLU A CA 1
ATOM 710 C C . GLU A 1 86 ? -17.217 -11.460 0.333 1.00 91.00 86 GLU A C 1
ATOM 712 O O . GLU A 1 86 ? -17.990 -12.363 0.004 1.00 91.00 86 GLU A O 1
ATOM 717 N N . ALA A 1 87 ? -16.260 -11.006 -0.483 1.00 90.50 87 ALA A N 1
ATOM 718 C CA . ALA A 1 87 ? -16.115 -11.435 -1.871 1.00 90.50 87 ALA A CA 1
ATOM 719 C C . ALA A 1 87 ? -15.292 -12.718 -2.046 1.00 90.50 87 ALA A C 1
ATOM 721 O O . ALA A 1 87 ? -15.420 -13.381 -3.078 1.00 90.50 87 ALA A O 1
ATOM 722 N N . MET A 1 88 ? -14.414 -13.043 -1.095 1.00 85.56 88 MET A N 1
ATOM 723 C CA . MET A 1 88 ? -13.524 -14.196 -1.184 1.00 85.56 88 MET A CA 1
ATOM 724 C C . MET A 1 88 ? -13.932 -15.258 -0.160 1.00 85.56 88 MET A C 1
ATOM 726 O O . MET A 1 88 ? -13.890 -14.991 1.039 1.00 85.56 88 MET A O 1
ATOM 730 N N . PRO A 1 89 ? -14.297 -16.480 -0.588 1.00 79.62 89 PRO A N 1
ATOM 731 C CA . PRO A 1 89 ? -14.377 -17.603 0.332 1.00 79.62 89 PRO A CA 1
ATOM 732 C C . PRO A 1 89 ? -12.950 -17.951 0.768 1.00 79.62 89 PRO A C 1
ATOM 734 O O . PRO A 1 89 ? -12.214 -18.580 0.013 1.00 79.62 89 PRO A O 1
ATOM 737 N N . ILE A 1 90 ? -12.545 -17.474 1.946 1.00 81.12 90 ILE A N 1
ATOM 738 C CA . ILE A 1 90 ? -11.223 -17.759 2.506 1.00 81.12 90 ILE A CA 1
ATOM 739 C C . ILE A 1 90 ? -11.351 -18.941 3.460 1.00 81.12 90 ILE A C 1
ATOM 741 O O . ILE A 1 90 ? -12.150 -18.919 4.401 1.00 81.12 90 ILE A O 1
ATOM 745 N N . ASP A 1 91 ? -10.549 -19.961 3.197 1.00 85.50 91 ASP A N 1
ATOM 746 C CA . ASP A 1 91 ? -10.445 -21.167 4.001 1.00 85.50 91 ASP A CA 1
ATOM 747 C C . ASP A 1 91 ? -9.369 -20.916 5.055 1.00 85.50 91 ASP A C 1
ATOM 749 O O . ASP A 1 91 ? -8.304 -20.386 4.745 1.00 85.50 91 ASP A O 1
ATOM 753 N N . ALA A 1 92 ? -9.659 -21.241 6.306 1.00 80.81 92 ALA A N 1
ATOM 754 C CA . ALA A 1 92 ? -8.675 -21.203 7.367 1.00 80.81 92 ALA A CA 1
ATOM 755 C C . ALA A 1 92 ? -7.796 -22.457 7.289 1.00 80.81 92 ALA A C 1
ATOM 757 O O . ALA A 1 92 ? -8.303 -23.563 7.086 1.00 80.81 92 ALA A O 1
ATOM 758 N N . ASP A 1 93 ? -6.500 -22.306 7.564 1.00 78.31 93 ASP A N 1
ATOM 759 C CA . ASP A 1 93 ? -5.521 -23.406 7.628 1.00 78.31 93 ASP A CA 1
ATOM 760 C C . ASP A 1 93 ? -5.677 -24.278 8.902 1.00 78.31 93 ASP A C 1
ATOM 762 O O . ASP A 1 93 ? -4.726 -24.883 9.399 1.00 78.31 93 ASP A O 1
ATOM 766 N N . GLY A 1 94 ? -6.881 -24.297 9.479 1.00 77.94 94 GLY A N 1
ATOM 767 C CA . GLY A 1 94 ? -7.212 -24.929 10.750 1.00 77.94 94 GLY A CA 1
ATOM 768 C C . GLY A 1 94 ? -7.609 -26.402 10.645 1.00 77.94 94 GLY A C 1
ATOM 769 O O . GLY A 1 94 ? -7.578 -27.035 9.588 1.00 77.94 94 GLY A O 1
ATOM 770 N N . VAL A 1 95 ? -8.006 -26.963 11.790 1.00 78.69 95 VAL A N 1
ATOM 771 C CA . VAL A 1 95 ? -8.510 -28.339 11.881 1.00 78.69 95 VAL A CA 1
ATOM 772 C C . VAL A 1 95 ? -9.781 -28.470 11.042 1.00 78.69 95 VAL A C 1
ATOM 774 O O . VAL A 1 95 ? -10.685 -27.644 11.134 1.00 78.69 95 VAL A O 1
ATOM 777 N N . LEU A 1 96 ? -9.871 -29.535 10.242 1.00 83.56 96 LEU A N 1
ATOM 778 C CA . LEU A 1 96 ? -11.067 -29.813 9.450 1.00 83.56 96 LEU A CA 1
ATOM 779 C C . LEU A 1 96 ? -12.275 -30.036 10.368 1.00 83.56 96 LEU A C 1
ATOM 781 O O . LEU A 1 96 ? -12.288 -30.970 11.173 1.00 83.56 96 LEU A O 1
ATOM 785 N N . VAL A 1 97 ? -13.321 -29.238 10.179 1.00 78.06 97 VAL A N 1
ATOM 786 C CA . VAL A 1 97 ? -14.630 -29.442 10.805 1.00 78.06 97 VAL A CA 1
ATOM 787 C C . VAL A 1 97 ? -15.481 -30.212 9.800 1.00 78.06 97 VAL A C 1
ATOM 789 O O . VAL A 1 97 ? -15.651 -29.786 8.661 1.00 78.06 97 VAL A O 1
ATOM 792 N N . GLU A 1 98 ? -15.955 -31.403 10.171 1.00 82.50 98 GLU A N 1
ATOM 793 C CA . GLU A 1 98 ? -16.773 -32.251 9.282 1.00 82.50 98 GLU A CA 1
ATOM 794 C C . GLU A 1 98 ? -16.109 -32.565 7.920 1.00 82.50 98 GLU A C 1
ATOM 796 O O . GLU A 1 98 ? -16.761 -32.614 6.877 1.00 82.50 98 GLU A O 1
ATOM 801 N N . ARG A 1 99 ? -14.786 -32.798 7.919 1.00 82.06 99 ARG A N 1
ATOM 802 C CA . ARG A 1 99 ? -13.957 -33.045 6.714 1.00 82.06 99 ARG A CA 1
ATOM 803 C C . ARG A 1 99 ? -13.894 -31.869 5.728 1.00 82.06 99 ARG A C 1
ATOM 805 O O . ARG A 1 99 ? -13.443 -32.057 4.599 1.00 82.06 99 ARG A O 1
ATOM 812 N N . LYS A 1 100 ? -14.311 -30.670 6.137 1.00 80.69 100 LYS A N 1
ATOM 813 C CA . LYS A 1 100 ? -14.196 -29.440 5.351 1.00 80.69 100 LYS A CA 1
ATOM 814 C C . LYS A 1 100 ? -13.326 -28.423 6.095 1.00 80.69 100 LYS A C 1
ATOM 816 O O . LYS A 1 100 ? -13.363 -28.381 7.325 1.00 80.69 100 LYS A O 1
ATOM 821 N N . PRO A 1 101 ? -12.531 -27.617 5.377 1.00 82.06 101 PRO A N 1
ATOM 822 C CA . PRO A 1 101 ? -11.802 -26.529 6.004 1.00 82.06 101 PRO A CA 1
ATOM 823 C C . PRO A 1 101 ? -12.778 -25.466 6.515 1.00 82.06 101 PRO A C 1
ATOM 825 O O . PRO A 1 101 ? -13.731 -25.087 5.822 1.00 82.06 101 PRO A O 1
ATOM 828 N N . GLU A 1 102 ? -12.539 -25.009 7.742 1.00 84.94 102 GLU A N 1
ATOM 829 C CA . GLU A 1 102 ? -13.271 -23.899 8.347 1.00 84.94 102 GLU A CA 1
ATOM 830 C C . GLU A 1 102 ? -13.146 -22.654 7.457 1.00 84.94 102 GLU A C 1
ATOM 832 O O . GLU A 1 102 ? -12.116 -22.427 6.828 1.00 84.94 102 GLU A O 1
ATOM 837 N N . ARG A 1 103 ? -14.213 -21.862 7.347 1.00 83.88 103 ARG A N 1
ATOM 838 C CA . ARG A 1 103 ? -14.212 -20.621 6.563 1.00 83.88 103 ARG A CA 1
ATOM 839 C C . ARG A 1 103 ? -13.979 -19.443 7.494 1.00 83.88 103 ARG A C 1
ATOM 841 O O . ARG A 1 103 ? -14.584 -19.387 8.563 1.00 83.88 103 ARG A O 1
ATOM 848 N N . LEU A 1 104 ? -13.179 -18.473 7.057 1.00 81.69 104 LEU A N 1
ATOM 849 C CA . LEU A 1 104 ? -13.086 -17.194 7.753 1.00 81.69 104 LEU A CA 1
ATOM 850 C C . LEU A 1 104 ? -14.458 -16.500 7.794 1.00 81.69 104 LEU A C 1
ATOM 852 O O . LEU A 1 104 ? -15.291 -16.697 6.898 1.00 81.69 104 LEU A O 1
ATOM 856 N N . PRO A 1 105 ? -14.715 -15.675 8.823 1.00 86.00 105 PRO A N 1
ATOM 857 C CA . PRO A 1 105 ? -15.962 -14.939 8.913 1.00 86.00 105 PRO A CA 1
ATOM 858 C C . PRO A 1 105 ? -16.121 -13.999 7.714 1.00 86.00 105 PRO A C 1
ATOM 860 O O . PRO A 1 105 ? -15.187 -13.314 7.306 1.00 86.00 105 PRO A O 1
ATOM 863 N N . LYS A 1 106 ? -17.351 -13.904 7.197 1.00 88.38 106 LYS A N 1
ATOM 864 C CA . LYS A 1 106 ? -17.721 -12.937 6.145 1.00 88.38 106 LYS A CA 1
ATOM 865 C C . LYS A 1 106 ? -17.787 -11.491 6.647 1.00 88.38 106 LYS A C 1
ATOM 867 O O . LYS A 1 106 ? -18.044 -10.578 5.872 1.00 88.38 106 LYS A O 1
ATOM 872 N N . GLN A 1 107 ? -17.606 -11.288 7.948 1.00 89.06 107 GLN A N 1
ATOM 873 C CA . GLN A 1 107 ? -17.605 -9.980 8.577 1.00 89.06 107 GLN A CA 1
ATOM 874 C C . GLN A 1 107 ? -16.365 -9.824 9.447 1.00 89.06 107 GLN A C 1
ATOM 876 O O . GLN A 1 107 ? -16.081 -10.658 10.306 1.00 89.06 107 GLN A O 1
ATOM 881 N N . LEU A 1 108 ? -15.658 -8.722 9.240 1.00 87.81 108 LEU A N 1
ATOM 882 C CA . LEU A 1 108 ? -14.491 -8.314 9.991 1.00 87.81 108 LEU A CA 1
ATOM 883 C C . LEU A 1 108 ? -14.869 -7.139 10.897 1.00 87.81 108 LEU A C 1
ATOM 885 O O . LEU A 1 108 ? -15.323 -6.091 10.442 1.00 87.81 108 LEU A O 1
ATOM 889 N N . SER A 1 109 ? -14.678 -7.301 12.205 1.00 92.38 109 SER A N 1
ATOM 890 C CA . SER A 1 109 ? -14.896 -6.199 13.143 1.00 92.38 109 SER A CA 1
ATOM 891 C C . SER A 1 109 ? -13.819 -5.130 12.971 1.00 92.38 109 SER A C 1
ATOM 893 O O . SER A 1 109 ? -12.625 -5.434 12.995 1.00 92.38 109 SER A O 1
ATOM 895 N N . ARG A 1 110 ? -14.227 -3.855 12.906 1.00 94.06 110 ARG A N 1
ATOM 896 C CA . ARG A 1 110 ? -13.309 -2.703 12.906 1.00 94.06 110 ARG A CA 1
ATOM 897 C C . ARG A 1 110 ? -12.340 -2.727 14.093 1.00 94.06 110 ARG A C 1
ATOM 899 O O . ARG A 1 110 ? -11.215 -2.252 13.966 1.00 94.06 110 ARG A O 1
ATOM 906 N N . HIS A 1 111 ? -12.747 -3.291 15.226 1.00 95.12 111 HIS A N 1
ATOM 907 C CA . HIS A 1 111 ? -11.929 -3.359 16.439 1.00 95.12 111 HIS A CA 1
ATOM 908 C C . HIS A 1 111 ? -10.710 -4.287 16.328 1.00 95.12 111 HIS A C 1
ATOM 910 O O . HIS A 1 111 ? -9.867 -4.273 17.218 1.00 95.12 111 HIS A O 1
ATOM 916 N N . LEU A 1 112 ? -10.596 -5.071 15.250 1.00 93.94 112 LEU A N 1
ATOM 917 C CA . LEU A 1 112 ? -9.408 -5.883 14.966 1.00 93.94 112 LEU A CA 1
ATOM 918 C C . LEU A 1 112 ? -8.228 -5.049 14.443 1.00 93.94 112 LEU A C 1
ATOM 920 O O . LEU A 1 112 ? -7.098 -5.524 14.418 1.00 93.94 112 LEU A O 1
ATOM 924 N N . LEU A 1 113 ? -8.489 -3.807 14.033 1.00 95.81 113 LEU A N 1
ATOM 925 C CA . LEU A 1 113 ? -7.485 -2.847 13.584 1.00 95.81 113 LEU A CA 1
ATOM 926 C C . LEU A 1 113 ? -7.208 -1.810 14.680 1.00 95.81 113 LEU A C 1
ATOM 928 O O . LEU A 1 113 ? -8.092 -1.550 15.505 1.00 95.81 113 LEU A O 1
ATOM 932 N N . PRO A 1 114 ? -6.037 -1.144 14.665 1.00 96.38 114 PRO A N 1
ATOM 933 C CA . PRO A 1 114 ? -5.725 -0.074 15.610 1.00 96.38 114 PRO A CA 1
ATOM 934 C C . PRO A 1 114 ? -6.851 0.967 15.700 1.00 96.38 114 PRO A C 1
ATOM 936 O O . PRO A 1 114 ? -7.438 1.317 14.671 1.00 96.38 114 PRO A O 1
ATOM 939 N N . PRO A 1 115 ? -7.193 1.475 16.898 1.00 96.00 115 PRO A N 1
ATOM 940 C CA . PRO A 1 115 ? -8.272 2.453 17.040 1.00 96.00 115 PRO A CA 1
ATOM 941 C C . PRO A 1 115 ? -7.950 3.745 16.283 1.00 96.00 115 PRO A C 1
ATOM 943 O O . PRO A 1 115 ? -8.811 4.281 15.594 1.00 96.00 115 PRO A O 1
ATOM 946 N N . GLU A 1 116 ? -6.685 4.161 16.315 1.00 96.69 116 GLU A N 1
ATOM 947 C CA . GLU A 1 116 ? -6.177 5.365 15.666 1.00 96.69 116 GLU A CA 1
ATOM 948 C C . GLU A 1 116 ? -5.025 5.043 14.716 1.00 96.69 116 GLU A C 1
ATOM 950 O O . GLU A 1 116 ? -4.358 4.014 14.841 1.00 96.69 116 GLU A O 1
ATOM 955 N N . ALA A 1 117 ? -4.780 5.950 13.770 1.00 97.44 117 ALA A N 1
ATOM 956 C CA . ALA A 1 117 ? -3.663 5.831 12.845 1.00 97.44 117 ALA A CA 1
ATOM 957 C C . ALA A 1 117 ? -2.313 5.913 13.576 1.00 97.44 117 ALA A C 1
ATOM 959 O O . ALA A 1 117 ? -2.070 6.829 14.369 1.00 97.44 117 ALA A O 1
ATOM 960 N N . HIS A 1 118 ? -1.400 5.007 13.236 1.00 97.88 118 HIS A N 1
ATOM 961 C CA . HIS A 1 118 ? -0.013 5.078 13.673 1.00 97.88 118 HIS A CA 1
ATOM 962 C C . HIS A 1 118 ? 0.688 6.243 12.960 1.00 97.88 118 HIS A C 1
ATOM 964 O O . HIS A 1 118 ? 0.769 6.279 11.727 1.00 97.88 118 HIS A O 1
ATOM 970 N N . ARG A 1 119 ? 1.162 7.230 13.729 1.00 97.44 119 ARG A N 1
ATOM 971 C CA . ARG A 1 119 ? 1.581 8.542 13.203 1.00 97.44 119 ARG A CA 1
ATOM 972 C C . ARG A 1 119 ? 2.759 8.439 12.245 1.00 97.44 119 ARG A C 1
ATOM 974 O O . ARG A 1 119 ? 2.754 9.081 11.197 1.00 97.44 119 ARG A O 1
ATOM 981 N N . GLU A 1 120 ? 3.752 7.636 12.594 1.00 96.25 120 GLU A N 1
ATOM 982 C CA . GLU A 1 120 ? 4.983 7.453 11.834 1.00 96.25 120 GLU A CA 1
ATOM 983 C C . GLU A 1 120 ? 4.695 6.726 10.522 1.00 96.25 120 GLU A C 1
ATOM 985 O O . GLU A 1 120 ? 5.113 7.192 9.463 1.00 96.25 120 GLU A O 1
ATOM 990 N N . SER A 1 121 ? 3.909 5.645 10.578 1.00 95.69 121 SER A N 1
ATOM 991 C CA . SER A 1 121 ? 3.499 4.885 9.389 1.00 95.69 121 SER A CA 1
ATOM 992 C C . SER A 1 121 ? 2.679 5.750 8.445 1.00 95.69 121 SER A C 1
ATOM 994 O O . SER A 1 121 ? 2.942 5.766 7.246 1.00 95.69 121 SER A O 1
ATOM 996 N N . LYS A 1 122 ? 1.735 6.529 8.987 1.00 96.06 122 LYS A N 1
ATOM 997 C CA . LYS A 1 122 ? 0.940 7.467 8.199 1.00 96.06 122 LYS A CA 1
ATOM 998 C C . LYS A 1 122 ? 1.816 8.523 7.537 1.00 96.06 122 LYS A C 1
ATOM 1000 O O . LYS A 1 122 ? 1.721 8.721 6.335 1.00 96.06 122 LYS A O 1
ATOM 1005 N N . LYS A 1 123 ? 2.708 9.171 8.290 1.00 95.94 123 LYS A N 1
ATOM 1006 C CA . LYS A 1 123 ? 3.604 10.200 7.745 1.00 95.94 123 LYS A CA 1
ATOM 1007 C C . LYS A 1 123 ? 4.518 9.644 6.650 1.00 95.94 123 LYS A C 1
ATOM 1009 O O . LYS A 1 123 ? 4.710 10.312 5.637 1.00 95.94 123 LYS A O 1
ATOM 1014 N N . ALA A 1 124 ? 5.093 8.460 6.859 1.00 94.50 124 ALA A N 1
ATOM 1015 C CA . ALA A 1 124 ? 5.950 7.803 5.878 1.00 94.50 124 ALA A CA 1
ATOM 1016 C C . ALA A 1 124 ? 5.173 7.470 4.598 1.00 94.50 124 ALA A C 1
ATOM 1018 O O . ALA A 1 124 ? 5.595 7.852 3.508 1.00 94.50 124 ALA A O 1
ATOM 1019 N N . LEU A 1 125 ? 4.003 6.844 4.739 1.00 95.06 125 LEU A N 1
ATOM 1020 C CA . LEU A 1 125 ? 3.156 6.479 3.611 1.00 95.06 125 LEU A CA 1
ATOM 1021 C C . LEU A 1 125 ? 2.656 7.714 2.848 1.00 95.06 125 LEU A C 1
ATOM 1023 O O . LEU A 1 125 ? 2.754 7.751 1.626 1.00 95.06 125 LEU A O 1
ATOM 1027 N N . ASP A 1 126 ? 2.175 8.741 3.550 1.00 94.31 126 ASP A N 1
ATOM 1028 C CA . ASP A 1 126 ? 1.662 9.975 2.943 1.00 94.31 126 ASP A CA 1
ATOM 1029 C C . ASP A 1 126 ? 2.741 10.694 2.149 1.00 94.31 126 ASP A C 1
ATOM 103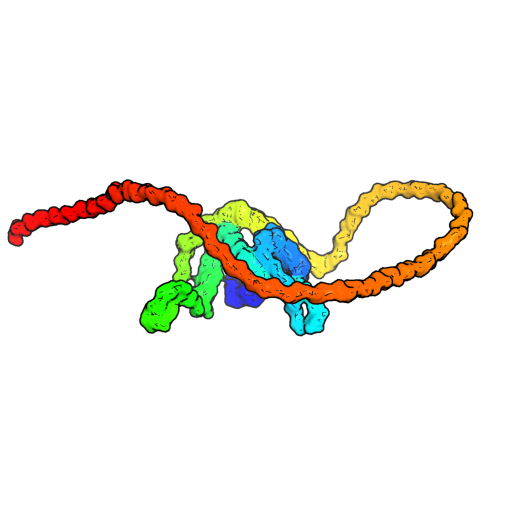1 O O . ASP A 1 126 ? 2.489 11.148 1.033 1.00 94.31 126 ASP A O 1
ATOM 1035 N N . ARG A 1 127 ? 3.957 10.756 2.704 1.00 94.56 127 ARG A N 1
ATOM 1036 C CA . ARG A 1 127 ? 5.107 11.322 2.008 1.00 94.56 127 ARG A CA 1
ATOM 1037 C C . ARG A 1 127 ? 5.340 10.588 0.691 1.00 94.56 127 ARG A C 1
ATOM 1039 O O . ARG A 1 127 ? 5.279 11.225 -0.357 1.00 94.56 127 ARG A O 1
ATOM 1046 N N . VAL A 1 128 ? 5.545 9.272 0.740 1.00 94.56 128 VAL A N 1
ATOM 1047 C CA . VAL A 1 128 ? 5.840 8.478 -0.459 1.00 94.56 128 VAL A CA 1
ATOM 1048 C C . VAL A 1 128 ? 4.695 8.590 -1.471 1.00 94.56 128 VAL A C 1
ATOM 1050 O O . VAL A 1 128 ? 4.914 8.965 -2.619 1.00 94.56 128 VAL A O 1
ATOM 1053 N N . LEU A 1 129 ? 3.444 8.369 -1.056 1.00 92.50 129 LEU A N 1
ATOM 1054 C CA . LEU A 1 129 ? 2.296 8.440 -1.964 1.00 92.50 129 LEU A CA 1
ATOM 1055 C C . LEU A 1 129 ? 2.113 9.832 -2.586 1.00 92.50 129 LEU A C 1
ATOM 1057 O O . LEU A 1 129 ? 1.698 9.913 -3.742 1.00 92.50 129 LEU A O 1
ATOM 1061 N N . SE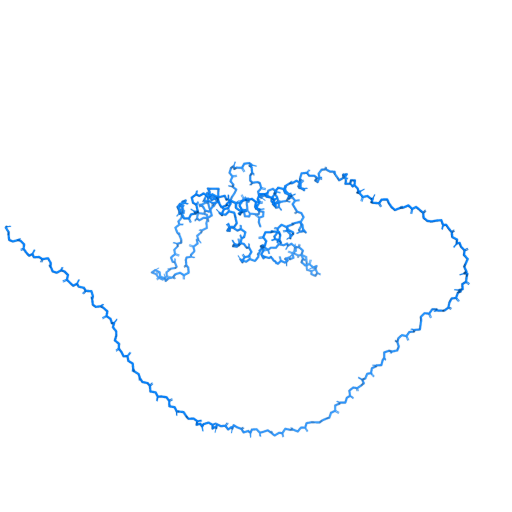R A 1 130 ? 2.423 10.913 -1.863 1.00 91.12 130 SER A N 1
ATOM 1062 C CA . SER A 1 130 ? 2.360 12.274 -2.412 1.00 91.12 130 SER A CA 1
ATOM 1063 C C . SER A 1 130 ? 3.391 12.499 -3.521 1.00 91.12 130 SER A C 1
ATOM 1065 O O . SER A 1 130 ? 3.022 12.966 -4.598 1.00 91.12 130 SER A O 1
ATOM 1067 N N . GLU A 1 131 ? 4.635 12.052 -3.321 1.00 91.19 131 GLU A N 1
ATOM 1068 C CA . GLU A 1 131 ? 5.706 12.133 -4.322 1.00 91.19 131 GLU A CA 1
ATOM 1069 C C . GLU A 1 131 ? 5.306 11.413 -5.624 1.00 91.19 131 GLU A C 1
ATOM 1071 O O . GLU A 1 131 ? 5.456 11.955 -6.722 1.00 91.19 131 GLU A O 1
ATOM 1076 N N . PHE A 1 132 ? 4.705 10.223 -5.522 1.00 89.25 132 PHE A N 1
ATOM 1077 C CA . PHE A 1 132 ? 4.242 9.480 -6.697 1.00 89.25 132 PHE A CA 1
ATOM 1078 C C . PHE A 1 132 ? 2.967 10.054 -7.321 1.00 89.25 132 PHE A C 1
ATOM 1080 O O . PHE A 1 132 ? 2.831 10.038 -8.545 1.00 89.25 132 PHE A O 1
ATOM 1087 N N . LYS A 1 133 ? 2.045 10.607 -6.527 1.00 86.12 133 LYS A N 1
ATOM 1088 C CA . LYS A 1 133 ? 0.841 11.278 -7.040 1.00 86.12 133 LYS A CA 1
ATOM 1089 C C . LYS A 1 133 ? 1.205 12.479 -7.916 1.00 86.12 133 LYS A C 1
ATOM 1091 O O . LYS A 1 133 ? 0.629 12.645 -8.997 1.00 86.12 133 LYS A O 1
ATOM 1096 N N . ASP A 1 134 ? 2.197 13.263 -7.512 1.00 83.12 134 ASP A N 1
ATOM 1097 C CA . ASP A 1 134 ? 2.650 14.428 -8.274 1.00 83.12 134 ASP A CA 1
ATOM 1098 C C . ASP A 1 134 ? 3.280 14.022 -9.614 1.00 83.12 134 ASP A C 1
ATOM 1100 O O . ASP A 1 134 ? 3.004 14.643 -10.645 1.00 83.12 134 ASP A O 1
ATOM 1104 N N . LEU A 1 135 ? 4.024 12.909 -9.650 1.00 81.31 135 LEU A N 1
ATOM 1105 C CA . LEU A 1 135 ? 4.565 12.346 -10.895 1.00 81.31 135 LEU A CA 1
ATOM 1106 C C . LEU A 1 135 ? 3.462 11.947 -11.884 1.00 81.31 135 LEU A C 1
ATOM 1108 O O . LEU A 1 135 ? 3.620 12.145 -13.087 1.00 81.31 135 LEU A O 1
ATOM 1112 N N . THR A 1 136 ? 2.329 11.429 -11.398 1.00 75.62 136 THR A N 1
ATOM 1113 C CA . THR A 1 136 ? 1.191 11.099 -12.275 1.00 75.62 136 THR A CA 1
ATOM 1114 C C . THR A 1 136 ? 0.502 12.336 -12.850 1.00 75.62 136 THR A C 1
ATOM 1116 O O . THR A 1 136 ? -0.039 12.275 -13.951 1.00 75.62 136 THR A O 1
ATOM 1119 N N . THR A 1 137 ? 0.561 13.468 -12.142 1.00 71.56 137 THR A N 1
ATOM 1120 C CA . THR A 1 137 ? -0.051 14.734 -12.574 1.00 71.56 137 THR A CA 1
ATOM 1121 C C . THR A 1 137 ? 0.868 15.488 -13.541 1.00 71.56 137 THR A C 1
ATOM 1123 O O . THR A 1 137 ? 0.407 16.048 -14.532 1.00 71.56 137 THR A O 1
ATOM 1126 N N . SER A 1 138 ? 2.183 15.441 -13.306 1.00 60.81 138 SER A N 1
ATOM 1127 C CA . SER A 1 138 ? 3.193 16.133 -14.119 1.00 60.81 138 SER A CA 1
ATOM 1128 C C . SER A 1 138 ? 3.490 15.470 -15.471 1.00 60.81 138 SER A C 1
ATOM 1130 O O . SER A 1 138 ? 4.154 16.081 -16.305 1.00 60.81 138 SER A O 1
ATOM 1132 N N . ASN A 1 139 ? 2.995 14.257 -15.737 1.00 52.97 139 ASN A N 1
ATOM 1133 C CA . ASN A 1 139 ? 3.106 13.631 -17.062 1.00 52.97 139 ASN A CA 1
ATOM 1134 C C . ASN A 1 139 ? 2.262 14.345 -18.147 1.00 52.97 139 ASN A C 1
ATOM 1136 O O . ASN A 1 139 ? 2.312 13.963 -19.315 1.00 52.97 139 ASN A O 1
ATOM 1140 N N . GLN A 1 140 ? 1.561 15.432 -17.800 1.00 50.66 140 GLN A N 1
ATOM 1141 C CA . GLN A 1 140 ? 1.202 16.502 -18.732 1.00 50.66 140 GLN A CA 1
ATOM 1142 C C . GLN A 1 140 ? 2.394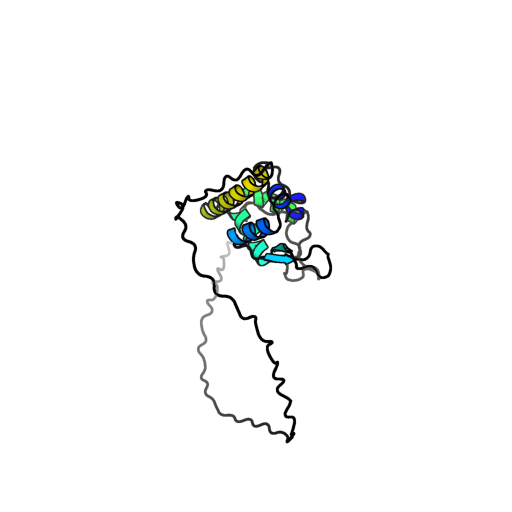 17.478 -18.864 1.00 50.66 140 GLN A C 1
ATOM 1144 O O . GLN A 1 140 ? 2.549 18.404 -18.078 1.00 50.66 140 GLN A O 1
ATOM 1149 N N . THR A 1 141 ? 3.237 17.253 -19.880 1.00 41.81 141 THR A N 1
ATOM 1150 C CA . THR A 1 141 ? 4.427 18.038 -20.302 1.00 41.81 141 THR A CA 1
ATOM 1151 C C . THR A 1 141 ? 5.637 18.090 -19.343 1.00 41.81 141 THR A C 1
ATOM 1153 O O . THR A 1 141 ? 5.572 18.686 -18.271 1.00 41.81 141 THR A O 1
ATOM 1156 N N . PRO A 1 142 ? 6.817 17.574 -19.748 1.00 42.44 142 PRO A N 1
ATOM 1157 C CA . PRO A 1 142 ? 8.047 17.799 -19.007 1.00 42.44 142 PRO A CA 1
ATOM 1158 C C . PRO A 1 142 ? 8.697 19.118 -19.454 1.00 42.44 142 PRO A C 1
ATOM 1160 O O . PRO A 1 142 ? 9.305 19.188 -20.518 1.00 42.44 142 PRO A O 1
ATOM 1163 N N . SER A 1 143 ? 8.656 20.148 -18.609 1.00 45.00 143 SER A N 1
ATOM 1164 C CA . SER A 1 143 ? 9.699 21.184 -18.599 1.00 45.00 143 SER A CA 1
ATOM 1165 C C . SER A 1 143 ? 10.468 21.072 -17.292 1.00 45.00 143 SER A C 1
ATOM 1167 O O . SER A 1 143 ? 10.190 21.740 -16.296 1.00 45.00 143 SER A O 1
ATOM 1169 N N . ARG A 1 144 ? 11.427 20.143 -17.267 1.00 45.47 144 ARG A N 1
ATOM 1170 C CA . ARG A 1 144 ? 12.389 20.037 -16.173 1.00 45.47 144 ARG A CA 1
ATOM 1171 C C . ARG A 1 144 ? 13.595 20.890 -16.541 1.00 45.47 144 ARG A C 1
ATOM 1173 O O . ARG A 1 144 ? 14.505 20.416 -17.212 1.00 45.47 144 ARG A O 1
ATOM 1180 N N . ASN A 1 145 ? 13.596 22.141 -16.083 1.00 44.19 145 ASN A N 1
ATOM 1181 C CA . ASN A 1 145 ? 14.793 22.975 -16.054 1.00 44.19 145 ASN A CA 1
ATOM 1182 C C . ASN A 1 145 ? 15.902 22.219 -15.307 1.00 44.19 145 ASN A C 1
ATOM 1184 O O . ASN A 1 145 ? 15.864 22.058 -14.084 1.00 44.19 145 ASN A O 1
ATOM 1188 N N . SER A 1 146 ? 16.885 21.726 -16.055 1.00 45.09 146 SER A N 1
ATOM 1189 C CA . SER A 1 146 ? 18.127 21.204 -15.511 1.00 45.09 146 SER A CA 1
ATOM 1190 C C . SER A 1 146 ? 18.855 22.342 -14.802 1.00 45.09 146 SER A C 1
ATOM 1192 O O . SER A 1 146 ? 19.241 23.332 -15.424 1.00 45.09 146 SER A O 1
ATOM 1194 N N . LYS A 1 147 ? 19.072 22.200 -13.491 1.00 45.31 147 LYS A N 1
ATOM 1195 C CA . LYS A 1 147 ? 20.085 22.979 -12.775 1.00 45.31 147 LYS A CA 1
ATOM 1196 C C . LYS A 1 147 ? 21.458 22.526 -13.275 1.00 45.31 147 LYS A C 1
ATOM 1198 O O . LYS A 1 147 ? 22.095 21.669 -12.674 1.00 45.31 147 LYS A O 1
ATOM 1203 N N . THR A 1 148 ? 21.885 23.078 -14.404 1.00 43.06 148 THR A N 1
ATOM 1204 C CA . THR A 1 148 ? 23.265 22.988 -14.874 1.00 43.06 148 THR A CA 1
ATOM 1205 C C . THR A 1 148 ? 24.092 23.906 -13.982 1.00 43.06 148 THR A C 1
ATOM 1207 O O . THR A 1 148 ? 24.007 25.131 -14.080 1.00 43.06 148 THR A O 1
ATOM 1210 N N . SER A 1 149 ? 24.846 23.311 -13.057 1.00 45.91 149 SER A N 1
ATOM 1211 C CA . SER A 1 149 ? 25.934 24.002 -12.367 1.00 45.91 149 SER A CA 1
ATOM 1212 C C . SER A 1 149 ? 26.908 24.510 -13.432 1.00 45.91 149 SER A C 1
ATOM 1214 O O . SER A 1 149 ? 27.457 23.724 -14.203 1.00 45.91 149 SER A O 1
ATOM 1216 N N . ARG A 1 150 ? 27.043 25.834 -13.533 1.00 39.78 150 ARG A N 1
ATOM 1217 C CA . ARG A 1 150 ? 27.961 26.501 -14.458 1.00 39.78 150 ARG A CA 1
ATOM 1218 C C . ARG A 1 150 ? 29.382 26.308 -13.934 1.00 39.78 150 ARG A C 1
ATOM 1220 O O . ARG A 1 150 ? 29.712 26.848 -12.883 1.00 39.78 150 ARG A O 1
ATOM 1227 N N . LEU A 1 151 ? 30.218 25.587 -14.674 1.00 48.91 151 LEU A N 1
ATOM 1228 C CA . LEU A 1 151 ? 31.671 25.728 -14.573 1.00 48.91 151 LEU A CA 1
ATOM 1229 C C . LEU A 1 151 ? 32.143 26.707 -15.662 1.00 48.91 151 LEU A C 1
ATOM 1231 O O . LEU A 1 151 ? 31.582 26.690 -16.761 1.00 48.91 151 LEU A O 1
ATOM 1235 N N . PRO A 1 152 ? 33.114 27.592 -15.370 1.00 47.12 152 PRO A N 1
ATOM 1236 C CA . PRO A 1 152 ? 33.588 28.587 -16.326 1.00 47.12 152 PRO A CA 1
ATOM 1237 C C . PRO A 1 152 ? 34.467 27.957 -17.427 1.00 47.12 152 PRO A C 1
ATOM 1239 O O . PRO A 1 152 ? 35.076 26.910 -17.195 1.00 47.12 152 PRO A O 1
ATOM 1242 N N . PRO A 1 153 ? 34.566 28.584 -18.616 1.00 41.19 153 PRO A N 1
ATOM 1243 C CA . PRO A 1 153 ? 35.324 28.047 -19.742 1.00 41.19 153 PRO A CA 1
ATOM 1244 C C . PRO A 1 153 ? 36.830 28.225 -19.512 1.00 41.19 153 PRO A C 1
ATOM 1246 O O . PRO A 1 153 ? 37.289 29.336 -19.250 1.00 41.19 153 PRO A O 1
ATOM 1249 N N . GLN A 1 154 ? 37.604 27.146 -19.637 1.00 41.62 154 GLN A N 1
ATOM 1250 C CA . GLN A 1 154 ? 39.064 27.208 -19.730 1.00 41.62 154 GLN A CA 1
ATOM 1251 C C . GLN A 1 154 ? 39.482 27.218 -21.204 1.00 41.62 154 GLN A C 1
ATOM 1253 O O . GLN A 1 154 ? 38.971 26.462 -22.028 1.00 41.62 154 GLN A O 1
ATOM 1258 N N . HIS A 1 155 ? 40.372 28.156 -21.501 1.00 41.47 155 HIS A N 1
ATOM 1259 C CA . HIS A 1 155 ? 40.863 28.562 -22.810 1.00 41.47 155 HIS A CA 1
ATOM 1260 C C . HIS A 1 155 ? 41.761 27.492 -23.462 1.00 41.47 155 HIS A C 1
ATOM 1262 O O . HIS A 1 155 ? 42.465 26.759 -22.772 1.00 41.47 155 HIS A O 1
ATOM 1268 N N . HIS A 1 156 ? 41.744 27.465 -24.797 1.00 40.28 156 HIS A N 1
ATOM 1269 C CA . HIS A 1 156 ? 42.577 26.658 -25.696 1.00 40.28 156 HIS A CA 1
ATOM 1270 C C . HIS A 1 156 ? 44.078 26.658 -25.362 1.00 40.28 156 HIS A C 1
ATOM 1272 O O . HIS A 1 156 ? 44.629 27.698 -25.009 1.00 40.28 156 HIS A O 1
ATOM 1278 N N . ASN A 1 157 ? 44.740 25.531 -25.652 1.00 35.34 157 ASN A N 1
ATOM 1279 C CA . ASN A 1 157 ? 45.956 25.514 -26.472 1.00 35.34 157 ASN A CA 1
ATOM 1280 C C . ASN A 1 157 ? 46.108 24.154 -27.173 1.00 35.34 157 ASN A C 1
ATOM 1282 O O . ASN A 1 157 ? 46.272 23.118 -26.530 1.00 35.34 157 ASN A O 1
ATOM 1286 N N . ASP A 1 158 ? 46.046 24.198 -28.502 1.00 42.03 158 ASP A N 1
ATOM 1287 C CA . ASP A 1 158 ? 46.493 23.148 -29.411 1.00 42.03 158 ASP A CA 1
ATOM 1288 C C . ASP A 1 158 ? 48.023 23.053 -29.403 1.00 42.03 158 ASP A C 1
ATOM 1290 O O . ASP A 1 158 ? 48.694 24.081 -29.338 1.00 42.03 158 ASP A O 1
ATOM 1294 N N . LEU A 1 159 ? 48.536 21.822 -29.516 1.00 37.28 159 LEU A N 1
ATOM 1295 C CA . LEU A 1 159 ? 49.770 21.385 -30.197 1.00 37.28 159 LEU A CA 1
ATOM 1296 C C . LEU A 1 159 ? 50.331 20.156 -29.472 1.00 37.28 159 LEU A C 1
ATOM 1298 O O . LEU A 1 159 ? 50.922 20.276 -28.409 1.00 37.28 159 LEU A O 1
ATOM 1302 N N . TYR A 1 160 ? 50.128 18.970 -30.046 1.00 42.25 160 TYR A N 1
ATOM 1303 C CA . TYR A 1 160 ? 51.207 18.089 -30.510 1.00 42.25 160 TYR A CA 1
ATOM 1304 C C . TYR A 1 160 ? 50.600 16.828 -31.130 1.00 42.25 160 TYR A C 1
ATOM 1306 O O . TYR A 1 160 ? 50.034 15.969 -30.457 1.00 42.25 160 TYR A O 1
ATOM 1314 N N . SER A 1 161 ? 50.767 16.727 -32.446 1.00 36.56 161 SER A N 1
ATOM 1315 C CA . SER A 1 161 ? 50.631 15.502 -33.219 1.00 36.56 161 SER A CA 1
ATOM 1316 C C . SER A 1 161 ? 51.570 14.416 -32.692 1.00 36.56 161 SER A C 1
ATOM 1318 O O . SER A 1 161 ? 52.776 14.642 -32.577 1.00 36.56 161 SER A O 1
ATOM 1320 N N . ARG A 1 162 ? 51.049 13.203 -32.494 1.00 39.19 162 ARG A N 1
ATOM 1321 C CA . ARG A 1 162 ? 51.807 11.974 -32.758 1.00 39.19 162 ARG A CA 1
ATOM 1322 C C . ARG A 1 162 ? 50.856 10.804 -32.990 1.00 39.19 162 ARG A C 1
ATOM 1324 O O . ARG A 1 162 ? 50.077 10.446 -32.114 1.00 39.19 162 ARG A O 1
ATOM 1331 N N . GLU A 1 163 ? 50.921 10.238 -34.188 1.00 36.59 163 GLU A N 1
ATOM 1332 C CA . GLU A 1 163 ? 50.149 9.064 -34.583 1.00 36.59 163 GLU A CA 1
ATOM 1333 C C . GLU A 1 163 ? 50.752 7.730 -34.095 1.00 36.59 163 GLU A C 1
ATOM 1335 O O . GLU A 1 163 ? 51.973 7.575 -34.090 1.00 36.59 163 GLU A O 1
ATOM 1340 N N . LEU A 1 164 ? 49.819 6.795 -33.811 1.00 39.28 164 LEU A N 1
ATOM 1341 C CA . LEU A 1 164 ? 49.801 5.309 -33.898 1.00 39.28 164 LEU A CA 1
ATOM 1342 C C . LEU A 1 164 ? 50.779 4.450 -33.042 1.00 39.28 164 LEU A C 1
ATOM 1344 O O . LEU A 1 164 ? 51.855 4.930 -32.698 1.00 39.28 164 LEU A O 1
ATOM 1348 N N . PRO A 1 165 ? 50.465 3.160 -32.706 1.00 43.31 165 PRO A N 1
ATOM 1349 C CA . PRO A 1 165 ? 49.637 2.208 -33.466 1.00 43.31 165 PRO A CA 1
ATOM 1350 C C . PRO A 1 165 ? 48.498 1.437 -32.750 1.00 43.31 165 PRO A C 1
ATOM 1352 O O . PRO A 1 165 ? 48.445 1.257 -31.537 1.00 43.31 165 PRO A O 1
ATOM 1355 N N . THR A 1 166 ? 47.618 0.953 -33.630 1.00 46.78 166 THR A N 1
ATOM 1356 C CA . THR A 1 166 ? 46.450 0.050 -33.587 1.00 46.78 166 THR A CA 1
ATOM 1357 C C . THR A 1 166 ? 46.670 -1.289 -32.834 1.00 46.78 166 THR A C 1
ATOM 1359 O O . THR A 1 166 ? 47.806 -1.761 -32.758 1.00 46.78 166 THR A O 1
ATOM 1362 N N . PRO A 1 167 ? 45.611 -1.947 -32.299 1.00 44.34 167 PRO A N 1
ATOM 1363 C CA . PRO A 1 167 ? 45.729 -3.087 -31.386 1.00 44.34 167 PRO A CA 1
ATOM 1364 C C . PRO A 1 167 ? 46.043 -4.415 -32.092 1.00 44.34 167 PRO A C 1
ATOM 1366 O O . PRO A 1 167 ? 45.465 -4.731 -33.131 1.00 44.34 167 PRO A O 1
ATOM 1369 N N . GLN A 1 168 ? 46.914 -5.229 -31.483 1.00 40.47 168 GLN A N 1
ATOM 1370 C CA . GLN A 1 168 ? 47.172 -6.605 -31.917 1.00 40.47 168 GLN A CA 1
ATOM 1371 C C . GLN A 1 168 ? 46.137 -7.603 -31.355 1.00 40.47 168 GLN A C 1
ATOM 1373 O O . GLN A 1 168 ? 45.682 -7.447 -30.218 1.00 40.47 168 GLN A O 1
ATOM 1378 N N . PRO A 1 169 ? 45.773 -8.646 -32.127 1.00 41.38 169 PRO A N 1
ATOM 1379 C CA . PRO A 1 169 ? 44.772 -9.634 -31.741 1.00 41.38 169 PRO A CA 1
ATOM 1380 C C . PRO A 1 169 ? 45.259 -10.555 -30.611 1.00 41.38 169 PRO A C 1
ATOM 1382 O O . PRO A 1 169 ? 46.359 -11.104 -30.640 1.00 41.38 169 PRO A O 1
ATOM 1385 N N . ARG A 1 170 ? 44.384 -10.751 -29.618 1.00 44.50 170 ARG A N 1
ATOM 1386 C CA . ARG A 1 170 ? 44.536 -11.683 -28.494 1.00 44.50 170 ARG A CA 1
ATOM 1387 C C . ARG A 1 170 ? 44.564 -13.126 -29.019 1.00 44.50 170 ARG A C 1
ATOM 1389 O O . ARG A 1 170 ? 43.539 -13.639 -29.451 1.00 44.50 170 ARG A O 1
ATOM 1396 N N . GLN A 1 171 ? 45.718 -13.789 -28.947 1.00 43.88 171 GLN A N 1
ATOM 1397 C CA . GLN A 1 171 ? 45.817 -15.237 -29.155 1.00 43.88 171 GLN A CA 1
ATOM 1398 C C . GLN A 1 171 ? 45.204 -15.984 -27.962 1.00 43.88 171 GLN A C 1
ATOM 1400 O O . GLN A 1 171 ? 45.716 -15.936 -26.842 1.00 43.88 171 GLN A O 1
ATOM 1405 N N . GLU A 1 172 ? 44.105 -16.688 -28.218 1.00 43.66 172 GLU A N 1
ATOM 1406 C CA . GLU A 1 172 ? 43.512 -17.676 -27.321 1.00 43.66 172 GLU A CA 1
ATOM 1407 C C . GLU A 1 172 ? 44.465 -18.869 -27.167 1.00 43.66 172 GLU A C 1
ATOM 1409 O O . GLU A 1 172 ? 44.667 -19.660 -28.090 1.00 43.66 172 GLU A O 1
ATOM 1414 N N . ARG A 1 173 ? 45.068 -19.024 -25.983 1.00 37.66 173 ARG A N 1
ATOM 1415 C CA . ARG A 1 173 ? 45.710 -20.288 -25.612 1.00 37.66 173 ARG A CA 1
ATOM 1416 C C . ARG A 1 173 ? 44.644 -21.249 -25.100 1.00 37.66 173 ARG A C 1
ATOM 1418 O O . ARG A 1 173 ? 44.267 -21.209 -23.933 1.00 37.66 173 ARG A O 1
ATOM 1425 N N . PHE A 1 174 ? 44.209 -22.140 -25.982 1.00 37.50 174 PHE A N 1
ATOM 1426 C CA . PHE A 1 174 ? 43.559 -23.392 -25.615 1.00 37.50 174 PHE A CA 1
ATOM 1427 C C . PHE A 1 174 ? 44.547 -24.257 -24.818 1.00 37.50 174 PHE A C 1
ATOM 1429 O O . PHE A 1 174 ? 45.520 -24.769 -25.376 1.00 37.50 174 PHE A O 1
ATOM 1436 N N . ALA A 1 175 ? 44.307 -24.435 -23.519 1.00 36.66 175 ALA A N 1
ATOM 1437 C CA . ALA A 1 175 ? 44.944 -25.504 -22.760 1.00 36.66 175 ALA A CA 1
ATOM 1438 C C . ALA A 1 175 ? 44.151 -26.796 -22.991 1.00 36.66 175 ALA A C 1
ATOM 1440 O O . ALA A 1 175 ? 42.994 -26.922 -22.592 1.00 36.66 175 ALA A O 1
ATOM 1441 N N . LYS A 1 176 ? 44.791 -27.731 -23.695 1.00 38.22 176 LYS A N 1
ATOM 1442 C CA . LYS A 1 176 ? 44.313 -29.092 -23.921 1.00 38.22 176 LYS A CA 1
ATOM 1443 C C . LYS A 1 176 ? 44.322 -29.879 -22.608 1.00 38.22 176 LYS A C 1
ATOM 1445 O O . LYS A 1 176 ? 45.294 -29.858 -21.861 1.00 38.22 176 LYS A O 1
ATOM 1450 N N . THR A 1 177 ? 43.208 -30.568 -22.400 1.00 33.00 177 THR A N 1
ATOM 1451 C CA . THR A 1 177 ? 43.011 -31.843 -21.701 1.00 33.00 177 THR A CA 1
ATOM 1452 C C . THR A 1 177 ? 44.280 -32.617 -21.323 1.00 33.00 177 THR A C 1
ATOM 1454 O O . THR A 1 177 ? 45.045 -32.996 -22.207 1.00 33.00 177 THR A O 1
ATOM 1457 N N . ASN A 1 178 ? 44.388 -33.000 -20.048 1.00 35.91 178 ASN A N 1
ATOM 1458 C CA . ASN A 1 178 ? 44.968 -34.287 -19.667 1.00 35.91 178 ASN A CA 1
ATOM 1459 C C . ASN A 1 178 ? 43.880 -35.123 -18.984 1.00 35.91 178 ASN A C 1
ATOM 1461 O O . ASN A 1 178 ? 43.436 -34.825 -17.878 1.00 35.91 178 ASN A O 1
ATOM 1465 N N . LEU A 1 179 ? 43.427 -36.127 -19.731 1.00 37.00 179 LEU A N 1
ATOM 1466 C CA . LEU A 1 179 ? 42.773 -37.343 -19.256 1.00 37.00 179 LEU A CA 1
ATOM 1467 C C . LEU A 1 179 ? 43.854 -38.353 -18.820 1.00 37.00 179 LEU A C 1
ATOM 1469 O O . LEU A 1 179 ? 45.018 -38.176 -19.176 1.00 37.00 179 LEU A O 1
ATOM 1473 N N . TYR A 1 180 ? 43.407 -39.415 -18.138 1.00 31.94 180 TYR A N 1
ATOM 1474 C CA . TYR A 1 180 ? 44.113 -40.527 -17.464 1.00 31.94 180 TYR A CA 1
ATOM 1475 C C . TYR A 1 180 ? 44.351 -40.282 -15.959 1.00 31.94 180 TYR A C 1
ATOM 1477 O O . TYR A 1 180 ? 44.917 -39.269 -15.577 1.00 31.94 180 TYR A O 1
ATOM 1485 N N . SER A 1 181 ? 43.952 -41.159 -15.031 1.00 33.53 181 SER A N 1
ATOM 1486 C CA . SER A 1 181 ? 43.432 -42.528 -15.146 1.00 33.53 181 SER A CA 1
ATOM 1487 C C . SER A 1 181 ? 42.651 -42.919 -13.884 1.00 33.53 181 SER A C 1
ATOM 1489 O O . SER A 1 181 ? 42.939 -42.439 -12.790 1.00 33.53 181 SER A O 1
ATOM 1491 N N . GLU A 1 182 ? 41.695 -43.829 -14.071 1.00 33.78 182 GLU A N 1
ATOM 1492 C CA . GLU A 1 182 ? 40.985 -44.609 -13.055 1.00 33.78 182 GLU A CA 1
ATOM 1493 C C . GLU A 1 182 ? 41.906 -45.306 -12.043 1.00 33.78 182 GLU A C 1
ATOM 1495 O O . GLU A 1 182 ? 42.950 -45.852 -12.399 1.00 33.78 182 GLU A O 1
ATOM 1500 N N . SER A 1 183 ? 41.416 -45.406 -10.805 1.00 32.25 183 SER A N 1
ATOM 1501 C CA . SER A 1 183 ? 41.610 -46.571 -9.940 1.00 32.25 183 SER A CA 1
ATOM 1502 C C . SER A 1 183 ? 40.431 -46.667 -8.968 1.00 32.25 183 SER A C 1
ATOM 1504 O O . SER A 1 183 ? 40.293 -45.865 -8.046 1.00 32.25 183 SER A O 1
ATOM 1506 N N . SER A 1 184 ? 39.583 -47.664 -9.204 1.00 35.38 184 SER A N 1
ATOM 1507 C CA . SER A 1 184 ? 38.469 -48.100 -8.364 1.00 35.38 184 SER A CA 1
ATOM 1508 C C . SER A 1 184 ? 38.950 -49.137 -7.345 1.00 35.38 184 SER A C 1
ATOM 1510 O O . SER A 1 184 ? 39.503 -50.140 -7.771 1.00 35.38 184 SER A O 1
ATOM 1512 N N . TYR A 1 185 ? 38.696 -48.923 -6.046 1.00 30.36 185 TYR A N 1
ATOM 1513 C CA . TYR A 1 185 ? 38.474 -49.952 -5.007 1.00 30.36 185 TYR A CA 1
ATOM 1514 C C . TYR A 1 185 ? 37.656 -49.284 -3.882 1.00 30.36 185 TYR A C 1
ATOM 1516 O O . TYR A 1 185 ? 38.072 -48.282 -3.314 1.00 30.36 185 TYR A O 1
ATOM 1524 N N . HIS A 1 186 ? 36.359 -49.569 -3.767 1.00 32.53 186 HIS A N 1
ATOM 1525 C CA . HIS A 1 186 ? 35.743 -50.600 -2.920 1.00 32.53 186 HIS A CA 1
ATOM 1526 C C . HIS A 1 186 ? 35.889 -50.378 -1.399 1.00 32.53 186 HIS A C 1
ATOM 1528 O O . HIS A 1 186 ? 36.934 -50.628 -0.816 1.00 32.53 186 HIS A O 1
ATOM 1534 N N . GLY A 1 187 ? 34.773 -49.927 -0.809 1.00 31.19 187 GLY A N 1
ATOM 1535 C CA . GLY A 1 187 ? 34.216 -50.233 0.515 1.00 31.19 187 GLY A CA 1
ATOM 1536 C C . GLY A 1 187 ? 35.124 -50.399 1.736 1.00 31.19 187 GLY A C 1
ATOM 1537 O O . GLY A 1 187 ? 35.880 -51.355 1.819 1.00 31.19 187 GLY A O 1
ATOM 1538 N N . GLN A 1 188 ? 34.845 -49.615 2.784 1.00 31.83 188 GLN A N 1
ATOM 1539 C CA . GLN A 1 188 ? 34.510 -50.176 4.100 1.00 31.83 188 GLN A CA 1
ATOM 1540 C C . GLN A 1 188 ? 33.912 -49.119 5.037 1.00 31.83 188 GLN A C 1
ATOM 1542 O O . GLN A 1 188 ? 34.460 -48.046 5.274 1.00 31.83 188 GLN A O 1
ATOM 1547 N N . THR A 1 189 ? 32.751 -49.474 5.579 1.00 43.19 189 THR A N 1
ATOM 1548 C CA . THR A 1 189 ? 32.145 -48.907 6.780 1.00 43.19 189 THR A CA 1
ATOM 1549 C C . THR A 1 189 ? 33.071 -49.105 7.973 1.00 43.19 189 THR A C 1
ATOM 1551 O O . THR A 1 189 ? 33.578 -50.210 8.123 1.00 43.19 189 THR A O 1
ATOM 1554 N N . ASN A 1 190 ? 33.175 -48.132 8.881 1.00 35.09 190 ASN A N 1
ATOM 1555 C CA . ASN A 1 190 ? 33.498 -48.424 10.277 1.00 35.09 190 ASN A CA 1
ATOM 1556 C C . ASN A 1 190 ? 32.762 -47.480 11.233 1.00 35.09 190 ASN A C 1
ATOM 1558 O O . ASN A 1 190 ? 32.911 -46.261 11.201 1.00 35.09 190 ASN A O 1
ATOM 1562 N N . LYS A 1 191 ? 31.945 -48.114 12.080 1.00 38.16 191 LYS A N 1
ATOM 1563 C CA . LYS A 1 191 ? 31.421 -47.609 13.346 1.00 38.16 191 LYS A CA 1
ATOM 1564 C C . LYS A 1 191 ? 32.480 -47.819 14.430 1.00 38.16 191 LYS A C 1
ATOM 1566 O O . LYS A 1 191 ? 32.925 -48.949 14.591 1.00 38.16 191 LYS A O 1
ATOM 1571 N N . THR A 1 192 ? 32.699 -46.803 15.257 1.00 34.97 192 THR A N 1
ATOM 1572 C CA . THR A 1 192 ? 33.017 -46.907 16.698 1.00 34.97 192 THR A CA 1
ATOM 1573 C C . THR A 1 192 ? 32.806 -45.497 17.271 1.00 34.97 192 THR A C 1
ATOM 1575 O O . THR A 1 192 ? 33.344 -44.543 16.734 1.00 34.97 192 THR A O 1
ATOM 1578 N N . GLY A 1 193 ? 31.966 -45.212 18.264 1.00 33.09 193 GLY A N 1
ATOM 1579 C CA . GLY A 1 193 ? 31.435 -46.055 19.327 1.00 33.09 193 GLY A CA 1
ATOM 1580 C C . GLY A 1 193 ? 32.278 -45.884 20.587 1.00 33.09 193 GLY A C 1
ATOM 1581 O O . GLY A 1 193 ? 33.267 -46.590 20.726 1.00 33.09 193 GLY A O 1
ATOM 1582 N N . ASN A 1 194 ? 31.887 -44.930 21.443 1.00 33.56 194 ASN A N 1
ATOM 1583 C CA . ASN A 1 194 ? 31.982 -44.889 22.919 1.00 33.56 194 ASN A CA 1
ATOM 1584 C C . ASN A 1 194 ? 31.975 -43.418 23.367 1.00 33.56 194 ASN A C 1
ATOM 1586 O O . ASN A 1 194 ? 32.723 -42.614 22.833 1.00 33.56 194 ASN A O 1
ATOM 1590 N N . GLY A 1 195 ? 31.183 -42.952 24.327 1.00 32.69 195 GLY A N 1
ATOM 1591 C CA . GLY A 1 195 ? 30.286 -43.595 25.281 1.00 32.69 195 GLY A CA 1
ATOM 1592 C C . GLY A 1 195 ? 30.061 -42.582 26.414 1.00 32.69 195 GLY A C 1
ATOM 1593 O O . GLY A 1 195 ? 31.022 -42.071 26.966 1.00 32.69 195 GLY A O 1
ATOM 1594 N N . ARG A 1 196 ? 28.807 -42.167 26.631 1.00 33.91 196 ARG A N 1
ATOM 1595 C CA . ARG A 1 196 ? 28.010 -42.378 27.861 1.00 33.91 196 ARG A CA 1
ATOM 1596 C C . ARG A 1 196 ? 28.458 -41.642 29.135 1.00 33.91 196 ARG A C 1
ATOM 1598 O O . ARG A 1 196 ? 29.459 -42.005 29.731 1.00 33.91 196 ARG A O 1
ATOM 1605 N N . GLN A 1 197 ? 27.573 -40.768 29.628 1.00 40.44 197 GLN A N 1
ATOM 1606 C CA . GLN A 1 197 ? 26.770 -40.880 30.876 1.00 40.44 197 GLN A CA 1
ATOM 1607 C C . GLN A 1 197 ? 25.973 -39.557 31.009 1.00 40.44 197 GLN A C 1
ATOM 1609 O O . GLN A 1 197 ? 26.566 -38.496 30.884 1.00 40.44 197 GLN A O 1
ATOM 1614 N N . THR A 1 198 ? 24.636 -39.461 30.993 1.00 40.69 198 THR A N 1
ATOM 1615 C CA . THR A 1 198 ? 23.539 -39.995 31.839 1.00 40.69 198 THR A CA 1
ATOM 1616 C C . THR A 1 198 ? 23.636 -39.650 33.326 1.00 40.69 198 THR A C 1
ATOM 1618 O O . THR A 1 198 ? 24.474 -40.223 34.007 1.00 40.69 198 THR A O 1
ATOM 1621 N N . ASN A 1 199 ? 22.721 -38.791 33.801 1.00 36.22 199 ASN A N 1
ATOM 1622 C CA . ASN A 1 199 ? 21.935 -38.880 35.052 1.00 36.22 199 ASN A CA 1
ATOM 1623 C C . ASN A 1 199 ? 20.893 -37.734 35.022 1.00 36.22 199 ASN A C 1
ATOM 1625 O O . ASN A 1 199 ? 21.264 -36.575 34.904 1.00 36.22 199 ASN A O 1
ATOM 1629 N N . ASN A 1 200 ? 19.615 -37.997 34.739 1.00 34.28 200 ASN A N 1
ATOM 1630 C CA . ASN A 1 200 ? 18.510 -38.386 35.631 1.00 34.28 200 ASN A CA 1
ATOM 1631 C C . ASN A 1 200 ? 17.996 -37.310 36.616 1.00 34.28 200 ASN A C 1
ATOM 1633 O O . ASN A 1 200 ? 18.651 -36.990 37.596 1.00 34.28 200 ASN A O 1
ATOM 1637 N N . VAL A 1 201 ? 16.732 -36.928 36.359 1.00 36.34 201 VAL A N 1
ATOM 1638 C CA . VAL A 1 201 ? 15.611 -36.679 37.291 1.00 36.34 201 VAL A CA 1
ATOM 1639 C C . VAL A 1 201 ? 15.683 -35.450 38.209 1.00 36.34 201 VAL A C 1
ATOM 1641 O O . VAL A 1 201 ? 16.486 -35.392 39.122 1.00 36.34 201 VAL A O 1
ATOM 1644 N N . GLN A 1 202 ? 14.700 -34.548 38.054 1.00 38.72 202 GLN A N 1
ATOM 1645 C CA . GLN A 1 202 ? 13.847 -34.124 39.173 1.00 38.72 202 GLN A CA 1
ATOM 1646 C C . GLN A 1 202 ? 12.454 -33.730 38.648 1.00 38.72 202 GLN A C 1
ATOM 1648 O O . GLN A 1 202 ? 12.266 -32.734 37.951 1.00 38.72 202 GLN A O 1
ATOM 1653 N N . ARG A 1 203 ? 11.467 -34.575 38.963 1.00 35.44 203 ARG A N 1
ATOM 1654 C CA . ARG A 1 203 ? 10.031 -34.296 38.841 1.00 35.44 203 ARG A CA 1
ATOM 1655 C C . ARG A 1 203 ? 9.618 -33.263 39.896 1.00 35.44 203 ARG A C 1
ATOM 1657 O O . ARG A 1 203 ? 10.040 -33.379 41.042 1.00 35.44 203 ARG A O 1
ATOM 1664 N N . GLY A 1 204 ? 8.668 -32.392 39.547 1.00 32.66 204 GLY A N 1
ATOM 1665 C CA . GLY A 1 204 ? 7.669 -31.893 40.501 1.00 32.66 204 GLY A CA 1
ATOM 1666 C C . GLY A 1 204 ? 7.403 -30.387 40.488 1.00 32.66 204 GLY A C 1
ATOM 1667 O O . GLY A 1 204 ? 8.137 -29.634 41.111 1.00 32.66 204 GLY A O 1
ATOM 1668 N N . ARG A 1 205 ? 6.283 -29.967 39.879 1.00 37.94 205 ARG A N 1
ATOM 1669 C CA . ARG A 1 205 ? 5.159 -29.286 40.567 1.00 37.94 205 ARG A CA 1
ATOM 1670 C C . ARG A 1 205 ? 4.073 -28.879 39.565 1.00 37.94 205 ARG A C 1
ATOM 1672 O O . ARG A 1 205 ? 4.020 -27.758 39.073 1.00 37.94 205 ARG A O 1
ATOM 1679 N N . THR A 1 206 ? 3.153 -29.800 39.316 1.00 42.25 206 THR A N 1
ATOM 1680 C CA . THR A 1 206 ? 1.770 -29.479 38.954 1.00 42.25 206 THR A CA 1
ATOM 1681 C C . THR A 1 206 ? 1.089 -28.846 40.170 1.00 42.25 206 THR A C 1
ATOM 1683 O O . THR A 1 206 ? 1.068 -29.441 41.247 1.00 42.25 206 THR A O 1
ATOM 1686 N N . LYS A 1 207 ? 0.555 -27.629 40.017 1.00 49.19 207 LYS A N 1
ATOM 1687 C CA . LYS A 1 207 ? -0.375 -27.024 40.981 1.00 49.19 207 LYS A CA 1
ATOM 1688 C C . LYS A 1 207 ? -1.761 -27.651 40.757 1.00 49.19 207 LYS A C 1
ATOM 1690 O O . LYS A 1 207 ? -2.240 -27.579 39.626 1.00 49.19 207 LYS A O 1
ATOM 1695 N N . PRO A 1 208 ? -2.409 -28.262 41.760 1.00 49.66 208 PRO A N 1
ATOM 1696 C CA . PRO A 1 208 ? -3.802 -28.667 41.632 1.00 49.66 208 PRO A CA 1
ATOM 1697 C C . PRO A 1 208 ? -4.719 -27.443 41.754 1.00 49.66 208 PRO A C 1
ATOM 1699 O O . PRO A 1 208 ? -4.536 -26.601 42.636 1.00 49.66 208 PRO A O 1
ATOM 1702 N N . TYR A 1 209 ? -5.701 -27.351 40.857 1.00 41.12 209 TYR A N 1
ATOM 1703 C CA . TYR A 1 209 ? -6.841 -26.453 41.008 1.00 41.12 209 TYR A CA 1
ATOM 1704 C C . TYR A 1 209 ? -7.627 -26.846 42.263 1.00 41.12 209 TYR A C 1
ATOM 1706 O O . TYR A 1 209 ? -7.953 -28.014 42.472 1.00 41.12 209 TYR A O 1
ATOM 1714 N N . VAL A 1 210 ? -7.912 -25.851 43.098 1.00 49.16 210 VAL A N 1
ATOM 1715 C CA . VAL A 1 210 ? -8.761 -25.970 44.282 1.00 49.16 210 VAL A CA 1
ATOM 1716 C C . VAL A 1 210 ? -10.201 -26.198 43.829 1.00 49.16 210 VAL A C 1
ATOM 1718 O O . VAL A 1 210 ? -10.776 -25.384 43.108 1.00 49.16 210 VAL A O 1
ATOM 1721 N N . HIS A 1 211 ? -10.775 -27.316 44.261 1.00 40.16 211 HIS A N 1
ATOM 1722 C CA . HIS A 1 211 ? -12.195 -27.610 44.139 1.00 40.16 211 HIS A CA 1
ATOM 1723 C C . HIS A 1 211 ? -12.926 -26.817 45.232 1.00 40.16 211 HIS A C 1
ATOM 1725 O O . HIS A 1 211 ? -12.884 -27.190 46.402 1.00 40.16 211 HIS A O 1
ATOM 1731 N N . ASN A 1 212 ? -13.577 -25.706 44.878 1.00 41.09 212 ASN A N 1
ATOM 1732 C CA . ASN A 1 212 ? -14.512 -25.046 45.790 1.00 41.09 212 ASN A CA 1
ATOM 1733 C C . ASN A 1 212 ? -15.851 -25.786 45.733 1.00 41.09 212 ASN A C 1
ATOM 1735 O O . ASN A 1 212 ? -16.667 -25.565 44.838 1.00 41.09 212 ASN A O 1
ATOM 1739 N N . SER A 1 213 ? -16.058 -26.681 46.693 1.00 43.94 213 SER A N 1
ATOM 1740 C CA . SER A 1 213 ? -17.371 -27.222 47.032 1.00 43.94 213 SER A CA 1
ATOM 1741 C C . SER A 1 213 ? -18.234 -26.099 47.613 1.00 43.94 213 SER A C 1
ATOM 1743 O O . SER A 1 213 ? -17.868 -25.476 48.608 1.00 43.94 213 SER A O 1
ATOM 1745 N N . ARG A 1 214 ? -19.370 -25.816 46.970 1.00 47.00 214 ARG A N 1
ATOM 1746 C CA . ARG A 1 214 ? -20.436 -24.975 47.532 1.00 47.00 214 ARG A CA 1
ATOM 1747 C C . ARG A 1 214 ? -21.168 -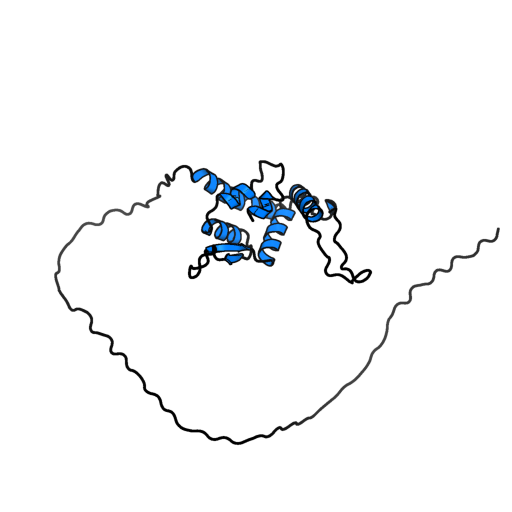25.766 48.627 1.00 47.00 214 ARG A C 1
ATOM 1749 O O . ARG A 1 214 ? -21.395 -26.958 48.419 1.00 47.00 214 ARG A O 1
ATOM 1756 N N . PRO A 1 215 ? -21.551 -25.148 49.755 1.00 59.50 215 PRO A N 1
ATOM 1757 C CA . PRO A 1 215 ? -22.400 -25.800 50.740 1.00 59.50 215 PRO A CA 1
ATOM 1758 C C . PRO A 1 215 ? -23.853 -25.854 50.250 1.00 59.50 215 PRO A C 1
ATOM 1760 O O . PRO A 1 215 ? -24.343 -24.914 49.619 1.00 59.50 215 PRO A O 1
ATOM 1763 N N . ASN A 1 216 ? -24.515 -26.972 50.551 1.00 41.56 216 ASN A N 1
ATOM 1764 C CA . ASN A 1 216 ? -25.966 -27.111 50.513 1.00 41.56 216 ASN A CA 1
ATOM 1765 C C . ASN A 1 216 ? -26.593 -26.069 51.445 1.00 41.56 216 ASN A C 1
ATOM 1767 O O . ASN A 1 216 ? -26.198 -25.974 52.605 1.00 41.56 216 ASN A O 1
ATOM 1771 N N . ASN A 1 217 ? -27.582 -25.338 50.937 1.00 52.12 217 ASN A N 1
ATOM 1772 C CA . ASN A 1 217 ? -28.605 -24.729 51.772 1.00 52.12 217 ASN A CA 1
ATOM 1773 C C . ASN A 1 217 ? -29.855 -25.591 51.629 1.00 52.12 217 ASN A C 1
ATOM 1775 O O . ASN A 1 217 ? -30.426 -25.672 50.542 1.00 52.12 217 ASN A O 1
ATOM 1779 N N . ASP A 1 218 ? -30.226 -26.234 52.730 1.00 52.72 218 ASP A N 1
ATOM 1780 C CA . ASP A 1 218 ? -31.573 -26.727 52.967 1.00 52.72 218 ASP A CA 1
ATOM 1781 C C . ASP A 1 218 ? -32.537 -25.535 53.032 1.00 52.72 218 ASP A C 1
ATOM 1783 O O . ASP A 1 218 ? -32.252 -24.556 53.730 1.00 52.72 218 ASP A O 1
ATOM 1787 N N . LEU A 1 219 ? -33.649 -25.636 52.298 1.00 47.12 219 LEU A N 1
ATOM 1788 C CA . LEU A 1 219 ? -34.983 -25.095 52.600 1.00 47.12 219 LEU A CA 1
ATOM 1789 C C . LEU A 1 219 ? -35.993 -25.660 51.594 1.00 47.12 219 LEU A C 1
ATOM 1791 O O . LEU A 1 219 ? -35.766 -25.493 50.374 1.00 47.12 219 LEU A O 1
#

Secondary structure (DSSP, 8-state):
-HHHHHHT--S-TT--HHHHHHHS-HHHHHHHHHHTT--EEEE--S-TTSPP-EEEE-HHHHHHHHHHHHHH-HHHHHHHHHHHHHHS-PBPSSPPBTTBPPBPPS---GGGS-SS--HHHHHHHHHHHHHHHHHHHHTS----------PPPPPP---------PPPP------------------------------------PPPPP--PPPP---

Organism: NCBI:txid354080

Sequence (219 aa):
MVEFYSRFELQDKNYPLKTIFQNLSPKQISWLYEDLHCEYHLVGDGDVGKRPKIPALTPLGFDTWMTLLMLAYPNKEAERLQKIVEAMPIDADGVLVERKPERLPKQLSRHLLPPEAHRESKKALDRVLSEFKDLTTSNQTPSRNSKTSRLPPQHHNDLYSRELPTPQPRQERFAKTNLYSESSYHGQTNKTGNGRQTNNVQRGRTKPYVHNSRPNNDL

Foldseek 3Di:
DLVLCVQLPDPDPVDPVNLLVVQDDQVLVVVLLVLLVQAWDFDCPPDPPDDGRHTDTDPRSVVSVLVLCCQQPVPRSLSSVLSVLLVDFAFDPDDDDVNHGDTDDSHDDSVVTDPDHDPVSNVSNVVSVVVSVVVSVCVPDDPDPDPDDDDDDDDDDDDDDDDDDDDDDDDDDDDDDDDDDDDDDDDDDDDDDDDDDDDDDDDDDDDDDDDDDDDDDDD

InterPro domains:
  IPR055936 Domain of unknown function DUF7514 [PF24355] (1-128)

Radius of gyration: 34.31 Å; chains: 1; bounding box: 87×79×88 Å

pLDDT: mean 72.34, std 25.37, range [30.36, 98.56]